Protein 1SAZ (pdb70)

Structure (mmCIF, N/CA/C/O backbone):
data_1SAZ
#
_entry.id   1SAZ
#
_cell.length_a   197.685
_cell.length_b   197.685
_cell.length_c   58.238
_cell.angle_alpha   90.00
_cell.angle_beta   90.00
_cell.angle_gamma   90.00
#
_symmetry.space_group_name_H-M   'I 4 2 2'
#
loop_
_entity.id
_entity.type
_entity.pdbx_description
1 polymer 'Probable butyrate kinase 2'
2 non-polymer 'SODIUM ION'
3 non-polymer 'PHOSPHOMETHYLPHOSPHONIC ACID ADENYLATE ESTER'
4 non-polymer 'FORMIC ACID'
5 water water
#
loop_
_atom_site.group_PDB
_atom_site.id
_atom_site.type_symbol
_atom_site.label_atom_id
_atom_site.label_alt_id
_atom_site.label_comp_id
_atom_site.label_asym_id
_atom_site.label_entity_id
_atom_site.label_seq_id
_atom_site.pdbx_PDB_ins_code
_atom_site.Cartn_x
_atom_site.Cartn_y
_atom_site.Cartn_z
_atom_site.occupancy
_atom_site.B_iso_or_equiv
_atom_site.auth_seq_id
_atom_site.auth_comp_id
_atom_site.auth_asym_id
_atom_site.auth_atom_id
_atom_site.pdbx_PDB_model_num
ATOM 9 N N . PHE A 1 2 ? 33.223 42.079 45.467 1.00 58.09 2 PHE A N 1
ATOM 10 C CA . PHE A 1 2 ? 34.568 41.573 45.691 1.00 53.25 2 PHE A CA 1
ATOM 11 C C . PHE A 1 2 ? 35.357 41.609 44.390 1.00 49.72 2 PHE A C 1
ATOM 12 O O . PHE A 1 2 ? 34.847 41.217 43.339 1.00 47.87 2 PHE A O 1
ATOM 20 N N . ARG A 1 3 ? 36.595 42.090 44.464 1.00 46.00 3 ARG A N 1
ATOM 21 C CA . ARG A 1 3 ? 37.466 42.156 43.294 1.00 42.29 3 ARG A CA 1
ATOM 22 C C . ARG A 1 3 ? 38.430 41.001 43.421 1.00 39.10 3 ARG A C 1
ATOM 23 O O . ARG A 1 3 ? 39.135 40.879 44.421 1.00 37.60 3 ARG A O 1
ATOM 31 N N . ILE A 1 4 ? 38.456 40.159 42.396 1.00 35.75 4 ILE A N 1
ATOM 32 C CA . ILE A 1 4 ? 39.298 38.979 42.401 1.00 31.18 4 ILE A CA 1
ATOM 33 C C . ILE A 1 4 ? 40.281 38.924 41.234 1.00 29.19 4 ILE A C 1
ATOM 34 O O . ILE A 1 4 ? 39.977 39.381 40.137 1.00 28.09 4 ILE A O 1
ATOM 39 N N . LEU A 1 5 ? 41.457 38.357 41.494 1.00 26.82 5 LEU A N 1
ATOM 40 C CA . LEU A 1 5 ? 42.498 38.189 40.490 1.00 25.03 5 LEU A CA 1
ATOM 41 C C . LEU A 1 5 ? 42.713 36.693 40.296 1.00 26.58 5 LEU A C 1
ATOM 42 O O . LEU A 1 5 ? 42.936 35.965 41.271 1.00 26.34 5 LEU A O 1
ATOM 47 N N . THR A 1 6 ? 42.658 36.235 39.046 1.00 25.83 6 THR A N 1
ATOM 48 C CA . THR A 1 6 ? 42.861 34.816 38.751 1.00 27.79 6 THR A CA 1
ATOM 49 C C . THR A 1 6 ? 44.223 34.610 38.101 1.00 27.74 6 THR A C 1
ATOM 50 O O . THR A 1 6 ? 44.591 35.335 37.192 1.00 28.10 6 THR A O 1
ATOM 54 N N . ILE A 1 7 ? 44.968 33.619 38.570 1.00 30.18 7 ILE A N 1
ATOM 55 C CA . ILE A 1 7 ? 46.299 33.342 38.038 1.00 33.08 7 ILE A CA 1
ATOM 56 C C . ILE A 1 7 ? 46.307 31.956 37.415 1.00 34.28 7 ILE A C 1
ATOM 57 O O . ILE A 1 7 ? 46.010 30.963 38.084 1.00 32.92 7 ILE A O 1
ATOM 62 N N . ASN A 1 8 ? 46.663 31.894 36.136 1.00 36.50 8 ASN A N 1
ATOM 63 C CA . ASN A 1 8 ? 46.661 30.637 35.400 1.00 38.71 8 ASN A CA 1
ATOM 64 C C . ASN A 1 8 ? 47.895 30.441 34.511 1.00 39.78 8 ASN A C 1
ATOM 65 O O . ASN A 1 8 ? 47.882 30.752 33.316 1.00 40.05 8 ASN A O 1
ATOM 70 N N . PRO A 1 9 ? 48.988 29.935 35.099 1.00 39.99 9 PRO A N 1
ATOM 71 C CA . PRO A 1 9 ? 50.251 29.685 34.395 1.00 39.21 9 PRO A CA 1
ATOM 72 C C . PRO A 1 9 ? 50.272 28.346 33.665 1.00 39.80 9 PRO A C 1
ATOM 73 O O . PRO A 1 9 ? 50.115 27.292 34.279 1.00 39.48 9 PRO A O 1
ATOM 77 N N . GLY A 1 10 ? 50.484 28.399 32.354 1.00 40.95 10 GLY A N 1
ATOM 78 C CA . GLY A 1 10 ? 50.530 27.191 31.555 1.00 42.59 10 GLY A CA 1
ATOM 79 C C . GLY A 1 10 ? 51.921 26.917 31.021 1.00 44.83 10 GLY A C 1
ATOM 80 O O . GLY A 1 10 ? 52.827 27.738 31.171 1.00 45.19 10 GLY A O 1
ATOM 81 N N . SER A 1 11 ? 52.088 25.755 30.399 1.00 46.90 11 SER A N 1
ATOM 82 C CA . SER A 1 11 ? 53.369 25.349 29.832 1.00 48.37 11 SER A CA 1
ATOM 83 C C . SER A 1 11 ? 53.969 26.441 28.960 1.00 48.37 11 SER A C 1
ATOM 84 O O . SER A 1 11 ? 55.122 26.823 29.143 1.00 48.56 11 SER A O 1
ATOM 87 N N . THR A 1 12 ? 53.181 26.948 28.016 1.00 49.23 12 THR A N 1
ATOM 88 C CA . THR A 1 12 ? 53.663 27.977 27.104 1.00 50.75 12 THR A CA 1
ATOM 89 C C . THR A 1 12 ? 52.977 29.336 27.209 1.00 49.34 12 THR A C 1
ATOM 90 O O . THR A 1 12 ? 53.291 30.244 26.440 1.00 48.47 12 THR A O 1
ATOM 94 N N . SER A 1 13 ? 52.043 29.485 28.144 1.00 48.82 13 SER A N 1
ATOM 95 C CA . SER A 1 13 ? 51.353 30.770 28.299 1.00 47.97 13 SER A CA 1
ATOM 96 C C . SER A 1 13 ? 51.008 31.098 29.750 1.00 45.77 13 SER A C 1
ATOM 97 O O . SER A 1 13 ? 51.187 30.277 30.645 1.00 45.49 13 SER A O 1
ATOM 100 N N . THR A 1 14 ? 50.521 32.315 29.962 1.00 43.90 14 THR A N 1
ATOM 101 C CA . THR A 1 14 ? 50.119 32.790 31.282 1.00 43.04 14 THR A CA 1
ATOM 102 C C . THR A 1 14 ? 48.828 33.594 31.133 1.00 41.29 14 THR A C 1
ATOM 103 O O . THR A 1 14 ? 48.801 34.622 30.451 1.00 40.71 14 THR A O 1
ATOM 107 N N . LYS A 1 15 ? 47.754 33.128 31.758 1.00 38.48 15 LYS A N 1
ATOM 108 C CA . LYS A 1 15 ? 46.489 33.845 31.669 1.00 36.99 15 LYS A CA 1
ATOM 109 C C . LYS A 1 15 ? 46.089 34.459 33.000 1.00 34.50 15 LYS A C 1
ATOM 110 O O . LYS A 1 15 ? 46.127 33.806 34.047 1.00 32.39 15 LYS A O 1
ATOM 116 N N . LEU A 1 16 ? 45.711 35.728 32.951 1.00 31.43 16 LEU A N 1
ATOM 117 C CA . LEU A 1 16 ? 45.304 36.438 34.146 1.00 31.03 16 LEU A CA 1
ATOM 118 C C . LEU A 1 16 ? 44.010 37.176 33.868 1.00 29.51 16 LEU A C 1
ATOM 119 O O . LEU A 1 16 ? 43.743 37.565 32.730 1.00 30.65 16 LEU A O 1
ATOM 124 N N . SER A 1 17 ? 43.190 37.348 34.896 1.00 25.87 17 SER A N 1
ATOM 125 C CA . SER A 1 17 ? 41.947 38.081 34.723 1.00 25.96 17 SER A CA 1
ATOM 126 C C . SER A 1 17 ? 41.504 38.690 36.037 1.00 24.77 17 SER A C 1
ATOM 127 O O . SER A 1 17 ? 41.926 38.272 37.109 1.00 23.86 17 SER A O 1
ATOM 130 N N . ILE A 1 18 ? 40.660 39.702 35.939 1.00 25.90 18 ILE A N 1
ATOM 131 C CA . ILE A 1 18 ? 40.161 40.377 37.113 1.00 27.89 18 ILE A CA 1
ATOM 132 C C . ILE A 1 18 ? 38.643 40.356 37.115 1.00 29.75 18 ILE A C 1
ATOM 133 O O . ILE A 1 18 ? 37.999 40.746 36.141 1.00 29.20 18 ILE A O 1
ATOM 138 N N . PHE A 1 19 ? 38.074 39.871 38.209 1.00 31.32 19 PHE A N 1
ATOM 139 C CA . PHE A 1 19 ? 36.630 39.816 38.332 1.00 33.71 19 PHE A CA 1
ATOM 140 C C . PHE A 1 19 ? 36.129 40.702 39.463 1.00 37.02 19 PHE A C 1
ATOM 141 O O . PHE A 1 19 ? 36.728 40.745 40.541 1.00 37.55 19 PHE A O 1
ATOM 149 N N . GLU A 1 20 ? 35.069 41.430 39.191 1.00 39.27 20 GLU A N 1
ATOM 150 C CA . GLU A 1 20 ? 34.401 42.232 40.185 1.00 43.56 20 GLU A CA 1
ATOM 151 C C . GLU A 1 20 ? 33.071 41.518 40.329 1.00 45.50 20 GLU A C 1
ATOM 152 O O . GLU A 1 20 ? 32.110 41.761 39.579 1.00 46.63 20 GLU A O 1
ATOM 158 N N . ASP A 1 21 ? 33.027 40.634 41.324 1.00 46.95 21 ASP A N 1
ATOM 159 C CA . ASP A 1 21 ? 31.873 39.792 41.595 1.00 49.86 21 ASP A CA 1
ATOM 160 C C . ASP A 1 21 ? 31.863 38.769 40.463 1.00 50.30 21 ASP A C 1
ATOM 161 O O . ASP A 1 21 ? 32.865 38.073 40.247 1.00 50.27 21 ASP A O 1
ATOM 166 N N . GLU A 1 22 ? 30.763 38.682 39.726 1.00 50.92 22 GLU A N 1
ATOM 167 C CA . GLU A 1 22 ? 30.672 37.720 38.638 1.00 51.83 22 GLU A CA 1
ATOM 168 C C . GLU A 1 22 ? 30.972 38.337 37.280 1.00 51.87 22 GLU A C 1
ATOM 169 O O . GLU A 1 22 ? 30.846 37.679 36.246 1.00 51.07 22 GLU A O 1
ATOM 175 N N . ARG A 1 23 ? 31.369 39.604 37.286 1.00 51.61 23 ARG A N 1
ATOM 176 C CA . ARG A 1 23 ? 31.686 40.295 36.045 1.00 52.69 23 ARG A CA 1
ATOM 177 C C . ARG A 1 23 ? 33.197 40.343 35.813 1.00 50.65 23 ARG A C 1
ATOM 178 O O . ARG A 1 23 ? 33.959 40.728 36.698 1.00 52.18 23 ARG A O 1
ATOM 194 N N . VAL A 1 25 ? 36.404 42.005 34.316 1.00 38.51 25 VAL A N 1
ATOM 195 C CA . VAL A 1 25 ? 36.732 43.356 33.898 1.00 35.80 25 VAL A CA 1
ATOM 196 C C . VAL A 1 25 ? 38.039 43.457 33.125 1.00 35.16 25 VAL A C 1
ATOM 197 O O . VAL A 1 25 ? 38.297 44.461 32.461 1.00 33.85 25 VAL A O 1
ATOM 201 N N . LYS A 1 26 ? 38.857 42.415 33.197 1.00 35.76 26 LYS A N 1
ATOM 202 C CA . LYS A 1 26 ? 40.125 42.409 32.477 1.00 37.16 26 LYS A CA 1
ATOM 203 C C . LYS A 1 26 ? 40.691 41.002 32.375 1.00 38.38 26 LYS A C 1
ATOM 204 O O . LYS A 1 26 ? 40.671 40.246 33.346 1.00 39.74 26 LYS A O 1
ATOM 218 N N . GLN A 1 28 ? 43.917 38.759 29.984 1.00 43.34 28 GLN A N 1
ATOM 219 C CA . GLN A 1 28 ? 44.945 38.815 28.960 1.00 44.15 28 GLN A CA 1
ATOM 220 C C . GLN A 1 28 ? 45.813 37.573 29.003 1.00 44.60 28 GLN A C 1
ATOM 221 O O . GLN A 1 28 ? 46.253 37.148 30.068 1.00 43.61 28 GLN A O 1
ATOM 227 N N . ASN A 1 29 ? 46.043 36.989 27.832 1.00 46.21 29 ASN A N 1
ATOM 228 C CA . ASN A 1 29 ? 46.868 35.797 27.708 1.00 47.95 29 ASN A CA 1
ATOM 229 C C . ASN A 1 29 ? 48.273 36.240 27.317 1.00 48.25 29 ASN A C 1
ATOM 230 O O . ASN A 1 29 ? 48.449 36.936 26.325 1.00 49.33 29 ASN A O 1
ATOM 235 N N . PHE A 1 30 ? 49.270 35.853 28.101 1.00 49.13 30 PHE A N 1
ATOM 236 C CA . PHE A 1 30 ? 50.648 36.224 27.798 1.00 48.80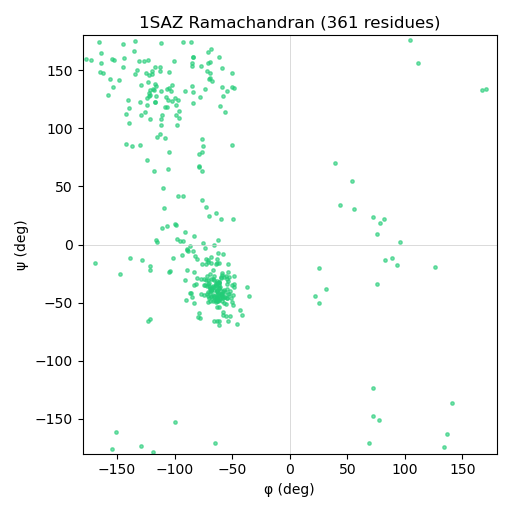 30 PHE A CA 1
ATOM 237 C C . PHE A 1 30 ? 51.412 35.004 27.317 1.00 49.58 30 PHE A C 1
ATOM 238 O O . PHE A 1 30 ? 51.974 34.257 28.115 1.00 50.15 30 PHE A O 1
ATOM 246 N N . SER A 1 31 ? 51.417 34.800 26.008 1.00 51.48 31 SER A N 1
ATOM 247 C CA . SER A 1 31 ? 52.118 33.670 25.422 1.00 54.30 31 SER A CA 1
ATOM 248 C C . SER A 1 31 ? 53.621 33.859 25.566 1.00 56.02 31 SER A C 1
ATOM 249 O O . SER A 1 31 ? 54.120 34.983 25.558 1.00 56.18 31 SER A O 1
ATOM 252 N N . HIS A 1 32 ? 54.336 32.752 25.715 1.00 59.23 32 HIS A N 1
ATOM 253 C CA . HIS A 1 32 ? 55.783 32.795 25.858 1.00 63.52 32 HIS A CA 1
ATOM 254 C C . HIS A 1 32 ? 56.418 31.927 24.772 1.00 66.42 32 HIS A C 1
ATOM 255 O O . HIS A 1 32 ? 56.158 30.723 24.697 1.00 66.03 32 HIS A O 1
ATOM 262 N N . SER A 1 33 ? 57.243 32.548 23.930 1.00 70.03 33 SER A N 1
ATOM 263 C CA . SER A 1 33 ? 57.914 31.850 22.832 1.00 73.30 33 SER A CA 1
ATOM 264 C C . SER A 1 33 ? 59.018 30.920 23.329 1.00 75.84 33 SER A C 1
ATOM 265 O O . SER A 1 33 ? 59.657 31.191 24.348 1.00 76.29 33 SER A O 1
ATOM 268 N N . PRO A 1 34 ? 59.262 29.811 22.605 1.00 77.74 34 PRO A N 1
ATOM 269 C CA . PRO A 1 34 ? 60.296 28.840 22.977 1.00 78.71 34 PRO A CA 1
ATOM 270 C C . PRO A 1 34 ? 61.630 29.516 23.293 1.00 79.16 34 PRO A C 1
ATOM 271 O O . PRO A 1 34 ? 62.358 29.081 24.186 1.00 78.60 34 PRO A O 1
ATOM 275 N N . ASP A 1 35 ? 61.937 30.579 22.553 1.00 80.57 35 ASP A N 1
ATOM 276 C CA . ASP A 1 35 ? 63.171 31.338 22.749 1.00 82.14 35 ASP A CA 1
ATOM 277 C C . ASP A 1 35 ? 63.148 31.949 24.152 1.00 82.40 35 ASP A C 1
ATOM 278 O O . ASP A 1 35 ? 63.953 31.606 25.021 1.00 82.02 35 ASP A O 1
ATOM 283 N N . GLU A 1 36 ? 62.201 32.862 24.345 1.00 82.50 36 GLU A N 1
ATOM 284 C CA . GLU A 1 36 ? 61.991 33.571 25.602 1.00 81.61 36 GLU A CA 1
ATOM 285 C C . GLU A 1 36 ? 61.862 32.611 26.782 1.00 80.24 36 GLU A C 1
ATOM 286 O O . GLU A 1 36 ? 62.201 32.953 27.914 1.00 79.83 36 GLU A O 1
ATOM 292 N N . LEU A 1 37 ? 61.379 31.404 26.503 1.00 79.12 37 LEU A N 1
ATOM 293 C CA . LEU A 1 37 ? 61.172 30.393 27.531 1.00 78.28 37 LEU A CA 1
ATOM 294 C C . LEU A 1 37 ? 62.414 29.547 27.812 1.00 78.41 37 LEU A C 1
ATOM 295 O O . LEU A 1 37 ? 62.720 29.251 28.967 1.00 78.62 37 LEU A O 1
ATOM 300 N N . GLY A 1 38 ? 63.124 29.155 26.757 1.00 78.16 38 GLY A N 1
ATOM 301 C CA . GLY A 1 38 ? 64.320 28.345 26.930 1.00 77.28 38 GLY A CA 1
ATOM 302 C C . GLY A 1 38 ? 65.443 29.070 27.654 1.00 76.96 38 GLY A C 1
ATOM 303 O O . GLY A 1 38 ? 66.513 28.504 27.888 1.00 76.54 38 GLY A O 1
ATOM 304 N N . ARG A 1 39 ? 65.195 30.324 28.015 1.00 76.21 39 ARG A N 1
ATOM 305 C CA . ARG A 1 39 ? 66.177 31.146 28.713 1.00 75.49 39 ARG A CA 1
ATOM 306 C C . ARG A 1 39 ? 66.334 30.722 30.175 1.00 74.75 39 ARG A C 1
ATOM 307 O O . ARG A 1 39 ? 67.157 31.283 30.905 1.00 74.59 39 ARG A O 1
ATOM 315 N N . PHE A 1 40 ? 65.541 29.737 30.599 1.00 72.86 40 PHE A N 1
ATOM 316 C CA . PHE A 1 40 ? 65.590 29.246 31.976 1.00 69.46 40 PHE A CA 1
ATOM 317 C C . PHE A 1 40 ? 65.923 27.753 32.045 1.00 69.80 40 PHE A C 1
ATOM 318 O O . PHE A 1 40 ? 65.347 26.942 31.319 1.00 69.15 40 PHE A O 1
ATOM 326 N N . GLN A 1 41 ? 66.856 27.400 32.925 1.00 70.85 41 GLN A N 1
ATOM 327 C CA . GLN A 1 41 ? 67.280 26.010 33.098 1.00 72.22 41 GLN A CA 1
ATOM 328 C C . GLN A 1 41 ? 66.161 25.129 33.654 1.00 71.46 41 GLN A C 1
ATOM 329 O O . GLN A 1 41 ? 65.689 24.214 32.980 1.00 71.02 41 GLN A O 1
ATOM 335 N N . LYS A 1 42 ? 65.755 25.405 34.891 1.00 70.77 42 LYS A N 1
ATOM 336 C CA . LYS A 1 42 ? 64.679 24.665 35.550 1.00 69.64 42 LYS A CA 1
ATOM 337 C C . LYS A 1 42 ? 63.397 25.498 35.464 1.00 67.72 42 LYS A C 1
ATOM 338 O O . LYS A 1 42 ? 63.454 26.716 35.296 1.00 66.79 42 LYS A O 1
ATOM 344 N N . ILE A 1 43 ? 62.243 24.849 35.582 1.00 66.16 43 ILE A N 1
ATOM 345 C CA . ILE A 1 43 ? 60.971 25.566 35.505 1.00 64.45 43 ILE A CA 1
ATOM 346 C C . ILE A 1 43 ? 60.818 26.606 36.616 1.00 62.72 43 ILE A C 1
ATOM 347 O O . ILE A 1 43 ? 60.221 27.667 36.416 1.00 61.62 43 ILE A O 1
ATOM 352 N N . LEU A 1 44 ? 61.373 26.310 37.783 1.00 60.34 44 LEU A N 1
ATOM 353 C CA . LEU A 1 44 ? 61.288 27.233 38.902 1.00 58.51 44 LEU A CA 1
ATOM 354 C C . LEU A 1 44 ? 61.929 28.591 38.582 1.00 57.35 44 LEU A C 1
ATOM 355 O O . LEU A 1 44 ? 61.514 29.616 39.120 1.00 57.06 44 LEU A O 1
ATOM 360 N N . ASP A 1 45 ? 62.926 28.600 37.697 1.00 56.52 45 ASP A N 1
ATOM 361 C CA . ASP A 1 45 ? 63.621 29.841 37.324 1.00 55.09 45 ASP A CA 1
ATOM 362 C C . ASP A 1 45 ? 62.736 30.879 36.640 1.00 52.34 45 ASP A C 1
ATOM 363 O O . ASP A 1 45 ? 63.111 32.047 36.530 1.00 51.70 45 ASP A O 1
ATOM 368 N N . GLN A 1 46 ? 61.570 30.455 36.169 1.00 49.38 46 GLN A N 1
ATOM 369 C CA . GLN A 1 46 ? 60.656 31.371 35.502 1.00 46.55 46 GLN A CA 1
ATOM 370 C C . GLN A 1 46 ? 59.850 32.146 36.534 1.00 44.93 46 GLN A C 1
ATOM 371 O O . GLN A 1 46 ? 59.151 33.108 36.203 1.00 44.33 46 GLN A O 1
ATOM 377 N N . LEU A 1 47 ? 59.962 31.730 37.789 1.00 42.61 47 LEU A N 1
ATOM 378 C CA . LEU A 1 47 ? 59.215 32.360 38.860 1.00 42.32 47 LEU A CA 1
ATOM 379 C C . LEU A 1 47 ? 59.169 33.874 38.837 1.00 43.21 47 LEU A C 1
ATOM 380 O O . LEU A 1 47 ? 58.087 34.459 38.828 1.00 43.49 47 LEU A O 1
ATOM 385 N N . GLU A 1 48 ? 60.329 34.519 38.826 1.00 46.00 48 GLU A N 1
ATOM 386 C CA . GLU A 1 48 ? 60.349 35.978 38.840 1.00 48.58 48 GLU A CA 1
ATOM 387 C C . GLU A 1 48 ? 59.876 36.570 37.521 1.00 47.36 48 GLU A C 1
ATOM 388 O O . GLU A 1 48 ? 59.297 37.656 37.485 1.00 47.95 48 GLU A O 1
ATOM 394 N N . PHE A 1 49 ? 60.117 35.851 36.437 1.00 46.97 49 PHE A N 1
ATOM 395 C CA . PHE A 1 49 ? 59.705 36.316 35.125 1.00 48.13 49 PHE A CA 1
ATOM 396 C C . PHE A 1 49 ? 58.183 36.414 35.017 1.00 48.08 49 PHE A C 1
ATOM 397 O O . PHE A 1 49 ? 57.649 37.415 34.526 1.00 48.34 49 PHE A O 1
ATOM 405 N N . ARG A 1 50 ? 57.487 35.380 35.484 1.00 46.50 50 ARG A N 1
ATOM 406 C CA . ARG A 1 50 ? 56.030 35.362 35.421 1.00 45.59 50 ARG A CA 1
ATOM 407 C C . ARG A 1 50 ? 55.369 36.279 36.455 1.00 44.47 50 ARG A C 1
ATOM 408 O O . ARG A 1 50 ? 54.327 36.878 36.184 1.00 44.72 50 ARG A O 1
ATOM 416 N N . GLU A 1 51 ? 55.976 36.397 37.631 1.00 43.82 51 GLU A N 1
ATOM 417 C CA . GLU A 1 51 ? 55.437 37.264 38.672 1.00 43.51 51 GLU A CA 1
ATOM 418 C C . GLU A 1 51 ? 55.426 38.696 38.149 1.00 43.60 51 GLU A C 1
ATOM 419 O O . GLU A 1 51 ? 54.511 39.474 38.415 1.00 42.49 51 GLU A O 1
ATOM 425 N N . LYS A 1 52 ? 56.469 39.027 37.398 1.00 44.77 52 LYS A N 1
ATOM 426 C CA . LYS A 1 52 ? 56.635 40.353 36.832 1.00 45.16 52 LYS A CA 1
ATOM 427 C C . LYS A 1 52 ? 55.485 40.672 35.878 1.00 44.57 52 LYS A C 1
ATOM 428 O O . LYS A 1 52 ? 55.005 41.803 35.823 1.00 44.50 52 LYS A O 1
ATOM 434 N N . ILE A 1 53 ? 55.027 39.668 35.137 1.00 44.05 53 ILE A N 1
ATOM 435 C CA . ILE A 1 53 ? 53.930 39.872 34.200 1.00 42.01 53 ILE A CA 1
ATOM 436 C C . ILE A 1 53 ? 52.613 40.095 34.938 1.00 41.19 53 ILE A C 1
ATOM 437 O O . ILE A 1 53 ? 51.769 40.881 34.504 1.00 40.55 53 ILE A O 1
ATOM 442 N N . ALA A 1 54 ? 52.442 39.407 36.061 1.00 39.23 54 ALA A N 1
ATOM 443 C CA . ALA A 1 54 ? 51.228 39.548 36.854 1.00 37.61 54 ALA A CA 1
ATOM 444 C C . ALA A 1 54 ? 51.168 40.915 37.537 1.00 37.99 54 ALA A C 1
ATOM 445 O O . ALA A 1 54 ? 50.122 41.580 37.518 1.00 36.96 54 ALA A O 1
ATOM 447 N N . ARG A 1 55 ? 52.284 41.328 38.143 1.00 36.63 55 ARG A N 1
ATOM 448 C CA . ARG A 1 55 ? 52.356 42.620 38.827 1.00 36.93 55 ARG A CA 1
ATOM 449 C C . ARG A 1 55 ? 52.085 43.717 37.825 1.00 39.50 55 ARG A C 1
ATOM 450 O O . ARG A 1 55 ? 51.443 44.722 38.131 1.00 38.20 55 ARG A O 1
ATOM 458 N N . GLN A 1 56 ? 52.583 43.494 36.613 1.00 43.03 56 GLN A N 1
ATOM 459 C CA . GLN A 1 56 ? 52.433 44.425 35.504 1.00 45.31 56 GLN A CA 1
ATOM 460 C C . GLN A 1 56 ? 50.983 44.481 35.040 1.00 45.58 56 GLN A C 1
ATOM 461 O O . GLN A 1 56 ? 50.463 45.555 34.740 1.00 46.02 56 GLN A O 1
ATOM 467 N N . PHE A 1 57 ? 50.341 43.316 34.985 1.00 45.56 57 PHE A N 1
ATOM 468 C CA . PHE A 1 57 ? 48.944 43.202 34.561 1.00 45.45 57 PHE A CA 1
ATOM 469 C C . PHE A 1 57 ? 48.020 44.027 35.460 1.00 46.44 57 PHE A C 1
ATOM 470 O O . PHE A 1 57 ? 47.117 44.707 34.978 1.00 45.32 57 PHE A O 1
ATOM 478 N N . VAL A 1 58 ? 48.245 43.957 36.769 1.00 48.64 58 VAL A N 1
ATOM 479 C CA . VAL A 1 58 ? 47.428 44.707 37.721 1.00 50.32 58 VAL A CA 1
ATOM 480 C C . VAL A 1 58 ? 47.888 46.154 37.689 1.00 51.80 58 VAL A C 1
ATOM 481 O O . VAL A 1 58 ? 47.082 47.083 37.698 1.00 49.28 58 VAL A O 1
ATOM 485 N N . GLU A 1 59 ? 49.206 46.317 37.647 1.00 55.86 59 GLU A N 1
ATOM 486 C CA . GLU A 1 59 ? 49.855 47.620 37.622 1.00 59.32 59 GLU A CA 1
ATOM 487 C C . GLU A 1 59 ? 49.133 48.591 36.699 1.00 61.04 59 GLU A C 1
ATOM 488 O O . GLU A 1 59 ? 48.633 49.632 37.132 1.00 61.79 59 GLU A O 1
ATOM 494 N N . GLU A 1 60 ? 49.072 48.234 35.423 1.00 62.22 60 GLU A N 1
ATOM 495 C CA . GLU A 1 60 ? 48.436 49.073 34.421 1.00 63.04 60 GLU A CA 1
ATOM 496 C C . GLU A 1 60 ? 46.918 49.015 34.497 1.00 61.92 60 GLU A C 1
ATOM 497 O O . GLU A 1 60 ? 46.231 49.032 33.482 1.00 63.00 60 GLU A O 1
ATOM 503 N N . THR A 1 61 ? 46.402 48.957 35.719 1.00 62.11 61 THR A N 1
ATOM 504 C CA . THR A 1 61 ? 44.965 48.905 35.955 1.00 63.06 61 THR A CA 1
ATOM 505 C C . THR A 1 61 ? 44.586 50.090 36.821 1.00 63.71 61 THR A C 1
ATOM 506 O O . THR A 1 61 ? 43.430 50.511 36.853 1.00 63.52 61 THR A O 1
ATOM 510 N N . GLY A 1 62 ? 45.575 50.618 37.533 1.00 64.84 62 GLY A N 1
ATOM 511 C CA . GLY A 1 62 ? 45.332 51.736 38.423 1.00 66.24 62 GLY A CA 1
ATOM 512 C C . GLY A 1 62 ? 45.044 51.210 39.818 1.00 66.55 62 GLY A C 1
ATOM 513 O O . GLY A 1 62 ? 45.135 51.943 40.804 1.00 67.07 62 GLY A O 1
ATOM 514 N N . TYR A 1 63 ? 44.700 49.927 39.891 1.00 66.13 63 TYR A N 1
ATOM 515 C CA . TYR A 1 63 ? 44.393 49.268 41.155 1.00 64.92 63 TYR A CA 1
ATOM 516 C C . TYR A 1 63 ? 45.676 48.775 41.828 1.00 64.13 63 TYR A C 1
ATOM 517 O O . TYR A 1 63 ? 46.695 48.552 41.168 1.00 63.67 63 TYR A O 1
ATOM 526 N N . SER A 1 64 ? 45.619 48.612 43.146 1.00 61.81 64 SER A N 1
ATOM 527 C CA . SER A 1 64 ? 46.760 48.114 43.904 1.00 58.36 64 SER A CA 1
ATOM 528 C C . SER A 1 64 ? 46.371 46.741 44.428 1.00 55.75 64 SER A C 1
ATOM 529 O O . SER A 1 64 ? 45.194 46.476 44.689 1.00 53.81 64 SER A O 1
ATOM 532 N N . LEU A 1 65 ? 47.358 45.868 44.583 1.00 53.37 65 LEU A N 1
ATOM 533 C CA . LEU A 1 65 ? 47.098 44.520 45.060 1.00 50.41 65 LEU A CA 1
ATOM 534 C C . LEU A 1 65 ? 46.334 44.437 46.370 1.00 50.28 65 LEU A C 1
ATOM 535 O O . LEU A 1 65 ? 45.794 43.385 46.697 1.00 52.08 65 LEU A O 1
ATOM 540 N N . SER A 1 66 ? 46.278 45.531 47.122 1.00 50.30 66 SER A N 1
ATOM 541 C CA . SER A 1 66 ? 45.574 45.509 48.404 1.00 49.58 66 SER A CA 1
ATOM 542 C C . SER A 1 66 ? 44.095 45.837 48.271 1.00 47.54 66 SER A C 1
ATOM 543 O O . SER A 1 66 ? 43.348 45.763 49.246 1.00 47.42 66 SER A O 1
ATOM 546 N N . SER A 1 67 ? 43.672 46.202 47.066 1.00 45.31 67 SER A N 1
ATOM 547 C CA . SER A 1 67 ? 42.267 46.525 46.833 1.00 44.34 67 SER A CA 1
ATOM 548 C C . SER A 1 67 ? 41.500 45.264 46.441 1.00 42.77 67 SER A C 1
ATOM 549 O O . SER A 1 67 ? 40.289 45.287 46.265 1.00 41.95 67 SER A O 1
ATOM 552 N N . PHE A 1 68 ? 42.221 44.161 46.292 1.00 41.93 68 PHE A N 1
ATOM 553 C CA . PHE A 1 68 ? 41.595 42.903 45.933 1.00 41.13 68 PHE A CA 1
ATOM 554 C C . PHE A 1 68 ? 41.055 42.223 47.177 1.00 40.11 68 PHE A C 1
ATOM 555 O O . PHE A 1 68 ? 41.463 42.534 48.292 1.00 40.86 68 PHE A O 1
ATOM 563 N N . SER A 1 69 ? 40.139 41.285 46.978 1.00 38.55 69 SER A N 1
ATOM 564 C CA . SER A 1 69 ? 39.562 40.547 48.087 1.00 36.10 69 SER A CA 1
ATOM 565 C C . SER A 1 69 ? 40.174 39.156 48.115 1.00 34.47 69 SER A C 1
ATOM 566 O O . SER A 1 69 ? 40.191 38.496 49.151 1.00 36.55 69 SER A O 1
ATOM 569 N N . ALA A 1 70 ? 40.685 38.715 46.970 1.00 33.13 70 ALA A N 1
ATOM 570 C CA . ALA A 1 70 ? 41.301 37.396 46.875 1.00 30.89 70 ALA A CA 1
ATOM 571 C C . ALA A 1 70 ? 42.160 37.219 45.629 1.00 29.70 70 ALA A C 1
ATOM 572 O O . ALA A 1 70 ? 41.986 37.911 44.631 1.00 30.63 70 ALA A O 1
ATOM 574 N N . PHE A 1 71 ? 43.099 36.289 45.707 1.00 27.87 71 PHE A N 1
ATOM 575 C CA . PHE A 1 71 ? 43.956 35.958 44.584 1.00 28.61 71 PHE A CA 1
ATOM 576 C C . PHE A 1 71 ? 43.682 34.471 44.398 1.00 29.44 71 PHE A C 1
ATOM 577 O O . PHE A 1 71 ? 43.771 33.707 45.364 1.00 29.01 71 PHE A O 1
ATOM 585 N N . VAL A 1 72 ? 43.336 34.061 43.177 1.00 29.22 72 VAL A N 1
ATOM 586 C CA . VAL A 1 72 ? 43.027 32.655 42.906 1.00 29.89 72 VAL A CA 1
ATOM 587 C C . VAL A 1 72 ? 43.903 32.052 41.826 1.00 29.74 72 VAL A C 1
ATOM 588 O O . VAL A 1 72 ? 44.036 32.606 40.735 1.00 28.72 72 VAL A O 1
ATOM 592 N N . SER A 1 73 ? 44.470 30.891 42.108 1.00 30.08 73 SER A N 1
ATOM 593 C CA . SER A 1 73 ? 45.317 30.259 41.122 1.00 32.48 73 SER A CA 1
ATOM 594 C C . SER A 1 73 ? 44.926 28.836 40.803 1.00 34.29 73 SER A C 1
ATOM 595 O O . SER A 1 73 ? 44.259 28.163 41.588 1.00 33.91 73 SER A O 1
ATOM 598 N N . ARG A 1 74 ? 45.360 28.396 39.629 1.00 37.48 74 ARG A N 1
ATOM 599 C CA . ARG A 1 74 ? 45.133 27.042 39.161 1.00 40.43 74 ARG A CA 1
ATOM 600 C C . ARG A 1 74 ? 46.012 26.215 40.076 1.00 41.26 74 ARG A C 1
ATOM 601 O O . ARG A 1 74 ? 47.092 26.660 40.468 1.00 42.28 74 ARG A O 1
ATOM 609 N N . GLY A 1 75 ? 45.550 25.028 40.444 1.00 42.22 75 GLY A N 1
ATOM 610 C CA . GLY A 1 75 ? 46.348 24.191 41.317 1.00 41.16 75 GLY A CA 1
ATOM 611 C C . GLY A 1 75 ? 47.625 23.789 40.614 1.00 41.31 75 GLY A C 1
ATOM 612 O O . GLY A 1 75 ? 47.937 24.301 39.542 1.00 42.89 75 GLY A O 1
ATOM 613 N N . GLY A 1 76 ? 48.368 22.876 41.221 1.00 41.49 76 GLY A N 1
ATOM 614 C CA . GLY A 1 76 ? 49.607 22.406 40.635 1.00 39.69 76 GLY A CA 1
ATOM 615 C C . GLY A 1 76 ? 49.848 20.981 41.090 1.00 39.04 76 GLY A C 1
ATOM 616 O O . GLY A 1 76 ? 48.918 20.317 41.546 1.00 37.83 76 GLY A O 1
ATOM 617 N N . LEU A 1 77 ? 51.086 20.511 40.982 1.00 37.42 77 LEU A N 1
ATOM 618 C CA . LEU A 1 77 ? 51.413 19.154 41.386 1.00 36.91 77 LEU A CA 1
ATOM 619 C C . LEU A 1 77 ? 51.573 19.002 42.898 1.00 36.83 77 LEU A C 1
ATOM 620 O O . LEU A 1 77 ? 52.663 18.754 43.405 1.00 37.29 77 LEU A O 1
ATOM 625 N N . LEU A 1 78 ? 50.467 19.159 43.613 1.00 35.92 78 LEU A N 1
ATOM 626 C CA . LEU A 1 78 ? 50.460 19.025 45.058 1.00 34.20 78 LEU A CA 1
ATOM 627 C C . LEU A 1 78 ? 50.267 17.551 45.378 1.00 34.57 78 LEU A C 1
ATOM 628 O O . LEU A 1 78 ? 50.063 16.738 44.484 1.00 35.52 78 LEU A O 1
ATOM 633 N N . ASP A 1 79 ? 50.346 17.197 46.651 1.00 36.22 79 ASP A N 1
ATOM 634 C CA . ASP A 1 79 ? 50.131 15.814 47.036 1.00 38.08 79 ASP A CA 1
ATOM 635 C C . ASP A 1 79 ? 48.633 15.587 46.841 1.00 37.30 79 ASP A C 1
ATOM 636 O O . ASP A 1 79 ? 47.859 16.542 46.840 1.00 37.13 79 ASP A O 1
ATOM 641 N N . PRO A 1 80 ? 48.207 14.331 46.646 1.00 36.31 80 PRO A N 1
ATOM 642 C CA . PRO A 1 80 ? 46.787 14.020 46.447 1.00 37.00 80 PRO A CA 1
ATOM 643 C C . PRO A 1 80 ? 45.859 14.636 47.492 1.00 36.42 80 PRO A C 1
ATOM 644 O O . PRO A 1 80 ? 46.150 14.600 48.685 1.00 38.14 80 PRO A O 1
ATOM 648 N N . ILE A 1 81 ? 44.744 15.201 47.031 1.00 34.46 81 ILE A N 1
ATOM 649 C CA . ILE A 1 81 ? 43.767 15.840 47.915 1.00 33.09 81 ILE A CA 1
ATOM 650 C C . ILE A 1 81 ? 42.355 15.813 47.326 1.00 31.02 81 ILE A C 1
ATOM 651 O O . ILE A 1 81 ? 42.176 15.684 46.119 1.00 28.62 81 ILE A O 1
ATOM 656 N N . PRO A 1 82 ? 41.331 15.948 48.182 1.00 31.27 82 PRO A N 1
ATOM 657 C CA . PRO A 1 82 ? 39.942 15.944 47.709 1.00 30.57 82 PRO A CA 1
ATOM 658 C C . PRO A 1 82 ? 39.701 17.247 46.948 1.00 31.74 82 PRO A C 1
ATOM 659 O O . PRO A 1 82 ? 40.491 18.179 47.046 1.00 32.42 82 PRO A O 1
ATOM 663 N N . GLY A 1 83 ? 38.612 17.320 46.195 1.00 33.64 83 GLY A N 1
ATOM 664 C CA . GLY A 1 83 ? 38.324 18.539 45.459 1.00 34.40 83 GLY A CA 1
ATOM 665 C C . GLY A 1 83 ? 37.957 19.681 46.391 1.00 34.79 83 GLY A C 1
ATOM 666 O O . GLY A 1 83 ? 37.728 19.467 47.582 1.00 32.94 83 GLY A O 1
ATOM 667 N N . GLY A 1 84 ? 37.903 20.897 45.855 1.00 34.88 84 GLY A N 1
ATOM 668 C CA . GLY A 1 84 ? 37.551 22.039 46.678 1.00 34.40 84 GLY A CA 1
ATOM 669 C C . GLY A 1 84 ? 38.454 23.238 46.478 1.00 35.31 84 GLY A C 1
ATOM 670 O O . GLY A 1 84 ? 39.312 23.245 45.596 1.00 36.80 84 GLY A O 1
ATOM 671 N N . VAL A 1 85 ? 38.243 24.261 47.298 1.00 35.24 85 VAL A N 1
ATOM 672 C CA . VAL A 1 85 ? 39.030 25.484 47.241 1.00 34.68 85 VAL A CA 1
ATOM 673 C C . VAL A 1 85 ? 39.937 25.519 48.456 1.00 35.75 85 VAL A C 1
ATOM 674 O O . VAL A 1 85 ? 39.471 25.541 49.590 1.00 35.72 85 VAL A O 1
ATOM 678 N N . TYR A 1 86 ? 41.239 25.523 48.215 1.00 37.26 86 TYR A N 1
ATOM 679 C CA . TYR A 1 86 ? 42.194 25.533 49.309 1.00 37.60 86 TYR A CA 1
ATOM 680 C C . TYR A 1 86 ? 42.868 26.869 49.551 1.00 38.97 86 TYR A C 1
ATOM 681 O O . TYR A 1 86 ? 43.078 27.662 48.628 1.00 39.71 86 TYR A O 1
ATOM 690 N N . LEU A 1 87 ? 43.194 27.109 50.813 1.00 39.95 87 LEU A N 1
ATOM 691 C CA . LEU A 1 87 ? 43.899 28.313 51.206 1.00 40.55 87 LEU A CA 1
ATOM 692 C C . LEU A 1 87 ? 45.360 27.950 50.981 1.00 40.29 87 LEU A C 1
ATOM 693 O O . LEU A 1 87 ? 45.788 26.841 51.304 1.00 40.61 87 LEU A O 1
ATOM 698 N N . VAL A 1 88 ? 46.117 28.863 50.394 1.00 40.77 88 VAL A N 1
ATOM 699 C CA . VAL A 1 88 ? 47.524 28.599 50.145 1.00 41.04 88 VAL A CA 1
ATOM 700 C C . VAL A 1 88 ? 48.269 28.777 51.468 1.00 41.62 88 VAL A C 1
ATOM 701 O O . VAL A 1 88 ? 48.127 29.803 52.128 1.00 42.11 88 VAL A O 1
ATOM 705 N N . ASP A 1 89 ? 49.043 27.772 51.865 1.00 43.07 89 ASP A N 1
ATOM 706 C CA . ASP A 1 89 ? 49.801 27.860 53.112 1.00 44.34 89 ASP A CA 1
ATOM 707 C C . ASP A 1 89 ? 51.278 27.519 52.922 1.00 44.75 89 ASP A C 1
ATOM 708 O O . ASP A 1 89 ? 51.742 27.324 51.798 1.00 45.40 89 ASP A O 1
ATOM 713 N N . GLY A 1 90 ? 52.007 27.444 54.034 1.00 44.78 90 GLY A N 1
ATOM 714 C CA . GLY A 1 90 ? 53.429 27.146 53.984 1.00 43.18 90 GLY A CA 1
ATOM 715 C C . GLY A 1 90 ? 53.788 25.782 53.432 1.00 43.26 90 GLY A C 1
ATOM 716 O O . GLY A 1 90 ? 54.760 25.648 52.687 1.00 44.15 90 GLY A O 1
ATOM 717 N N . LEU A 1 91 ? 53.018 24.763 53.792 1.00 42.72 91 LEU A N 1
ATOM 718 C CA . LEU A 1 91 ? 53.293 23.416 53.305 1.00 43.57 91 LEU A CA 1
ATOM 719 C C . LEU A 1 91 ? 53.133 23.331 51.790 1.00 44.21 91 LEU A C 1
ATOM 720 O O . LEU A 1 91 ? 53.919 22.667 51.107 1.00 44.78 91 LEU A O 1
ATOM 733 N N . ILE A 1 93 ? 53.490 25.781 49.573 1.00 45.23 93 ILE A N 1
ATOM 734 C CA . ILE A 1 93 ? 54.627 26.472 48.973 1.00 45.96 93 ILE A CA 1
ATOM 735 C C . ILE A 1 93 ? 55.878 25.598 48.970 1.00 46.22 93 ILE A C 1
ATOM 736 O O . ILE A 1 93 ? 56.531 25.439 47.945 1.00 46.39 93 ILE A O 1
ATOM 741 N N . LYS A 1 94 ? 56.211 25.037 50.125 1.00 47.83 94 LYS A N 1
ATOM 742 C CA . LYS A 1 94 ? 57.389 24.193 50.244 1.00 47.97 94 LYS A CA 1
ATOM 743 C C . LYS A 1 94 ? 57.350 23.075 49.216 1.00 47.87 94 LYS A C 1
ATOM 744 O O . LYS A 1 94 ? 58.341 22.802 48.540 1.00 48.21 94 LYS A O 1
ATOM 750 N N . THR A 1 95 ? 56.193 22.433 49.103 1.00 48.65 95 THR A N 1
ATOM 751 C CA . THR A 1 95 ? 56.010 21.332 48.166 1.00 47.11 95 THR A CA 1
ATOM 752 C C . THR A 1 95 ? 56.187 21.796 46.726 1.00 47.21 95 THR A C 1
ATOM 753 O O . THR A 1 95 ? 56.871 21.148 45.937 1.00 47.45 95 THR A O 1
ATOM 757 N N . LEU A 1 96 ? 55.578 22.925 46.385 1.00 47.33 96 LEU A N 1
ATOM 758 C CA . LEU A 1 96 ? 55.673 23.439 45.029 1.00 49.16 96 LEU A CA 1
ATOM 759 C C . LEU A 1 96 ? 57.096 23.815 44.658 1.00 51.73 96 LEU A C 1
ATOM 760 O O . LEU A 1 96 ? 57.596 23.405 43.612 1.00 53.04 96 LEU A O 1
ATOM 765 N N . LYS A 1 97 ? 57.752 24.586 45.515 1.00 54.02 97 LYS A N 1
ATOM 766 C CA . LYS A 1 97 ? 59.119 25.001 45.248 1.00 56.79 97 LYS A CA 1
ATOM 767 C C . LYS A 1 97 ? 60.090 23.819 45.138 1.00 58.80 97 LYS A C 1
ATOM 768 O O . LYS A 1 97 ? 61.027 23.857 44.339 1.00 60.46 97 LYS A O 1
ATOM 774 N N . SER A 1 98 ? 59.861 22.766 45.919 1.00 59.83 98 SER A N 1
ATOM 775 C CA . SER A 1 98 ? 60.744 21.599 45.888 1.00 60.97 98 SER A CA 1
ATOM 776 C C . SER A 1 98 ? 60.402 20.607 44.775 1.00 61.65 98 SER A C 1
ATOM 777 O O . SER A 1 98 ? 61.119 19.626 44.568 1.00 61.93 98 SER A O 1
ATOM 780 N N . GLY A 1 99 ? 59.307 20.858 44.065 1.00 62.02 99 GLY A N 1
ATOM 781 C CA . GLY A 1 99 ? 58.903 19.972 42.987 1.00 60.94 99 GLY A CA 1
ATOM 782 C C . GLY A 1 99 ? 59.013 18.502 43.342 1.00 61.07 99 GLY A C 1
ATOM 783 O O . GLY A 1 99 ? 59.326 17.674 42.486 1.00 61.92 99 GLY A O 1
ATOM 784 N N . LYS A 1 100 ? 58.759 18.171 44.605 1.00 60.18 100 LYS A N 1
ATOM 785 C CA . LYS A 1 100 ? 58.833 16.785 45.052 1.00 59.22 100 LYS A CA 1
ATOM 786 C C . LYS A 1 100 ? 57.883 15.885 44.268 1.00 59.08 100 LYS A C 1
ATOM 787 O O . LYS A 1 100 ? 58.118 14.686 44.149 1.00 60.41 100 LYS A O 1
ATOM 793 N N . ASN A 1 101 ? 56.810 16.461 43.737 1.00 58.47 101 ASN A N 1
ATOM 794 C CA . ASN A 1 101 ? 55.847 15.689 42.958 1.00 57.92 101 ASN A CA 1
ATOM 795 C C . ASN A 1 101 ? 55.972 16.002 41.470 1.00 58.15 101 ASN A C 1
ATOM 796 O O . ASN A 1 101 ? 55.080 15.685 40.683 1.00 58.21 101 ASN A O 1
ATOM 801 N N . GLY A 1 102 ? 57.082 16.624 41.091 1.00 57.91 102 GLY A N 1
ATOM 802 C CA . GLY A 1 102 ? 57.292 16.967 39.697 1.00 57.29 102 GLY A CA 1
ATOM 803 C C . GLY A 1 102 ? 57.241 18.462 39.459 1.00 57.82 102 GLY A C 1
ATOM 804 O O . GLY A 1 102 ? 56.640 19.213 40.227 1.00 57.31 102 GLY A O 1
ATOM 805 N N . GLU A 1 103 ? 57.884 18.900 38.387 1.00 58.84 103 GLU A N 1
ATOM 806 C CA . GLU A 1 103 ? 57.904 20.311 38.053 1.00 60.01 103 GLU A CA 1
ATOM 807 C C . GLU A 1 103 ? 56.917 20.583 36.927 1.00 59.81 103 GLU A C 1
ATOM 808 O O . GLU A 1 103 ? 56.829 19.826 35.958 1.00 59.75 103 GLU A O 1
ATOM 814 N N . HIS A 1 104 ? 56.168 21.668 37.065 1.00 58.38 104 HIS A N 1
ATOM 815 C CA . HIS A 1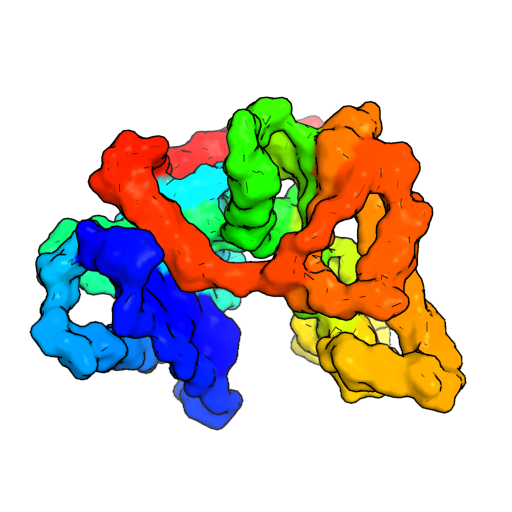 104 ? 55.167 22.034 36.079 1.00 56.78 104 HIS A CA 1
ATOM 816 C C . HIS A 1 104 ? 54.945 23.536 36.215 1.00 53.57 104 HIS A C 1
ATOM 817 O O . HIS A 1 104 ? 54.957 24.070 37.322 1.00 53.46 104 HIS A O 1
ATOM 824 N N . ALA A 1 105 ? 54.752 24.215 35.092 1.00 49.53 105 ALA A N 1
ATOM 825 C CA . ALA A 1 105 ? 54.538 25.652 35.106 1.00 47.26 105 ALA A CA 1
ATOM 826 C C . ALA A 1 105 ? 53.390 26.069 36.032 1.00 45.54 105 ALA A C 1
ATOM 827 O O . ALA A 1 105 ? 53.410 27.152 36.618 1.00 42.85 105 ALA A O 1
ATOM 829 N N . SER A 1 106 ? 52.395 25.200 36.165 1.00 44.32 106 SER A N 1
ATOM 830 C CA . SER A 1 106 ? 51.235 25.486 37.003 1.00 43.03 106 SER A CA 1
ATOM 831 C C . SER A 1 106 ? 51.567 25.635 38.483 1.00 40.89 106 SER A C 1
ATOM 832 O O . SER A 1 106 ? 50.771 26.168 39.254 1.00 41.40 106 SER A O 1
ATOM 835 N N . ASN A 1 107 ? 52.743 25.169 38.883 1.00 39.52 107 ASN A N 1
ATOM 836 C CA . ASN A 1 107 ? 53.147 25.274 40.277 1.00 38.24 107 ASN A CA 1
ATOM 837 C C . ASN A 1 107 ? 53.473 26.717 40.646 1.00 37.61 107 ASN A C 1
ATOM 838 O O . ASN A 1 107 ? 53.333 27.120 41.798 1.00 39.05 107 ASN A O 1
ATOM 843 N N . LEU A 1 108 ? 53.893 27.497 39.657 1.00 35.92 108 LEU A N 1
ATOM 844 C CA . LEU A 1 108 ? 54.252 28.884 39.888 1.00 34.25 108 LEU A CA 1
ATOM 845 C C . LEU A 1 108 ? 53.068 29.743 40.289 1.00 33.23 108 LEU A C 1
ATOM 846 O O . LEU A 1 108 ? 53.231 30.729 41.012 1.00 33.00 108 LEU A O 1
ATOM 851 N N . GLY A 1 109 ? 51.880 29.372 39.819 1.00 31.59 109 GLY A N 1
ATOM 852 C CA . GLY A 1 109 ? 50.685 30.138 40.132 1.00 28.72 109 GLY A CA 1
ATOM 853 C C . GLY A 1 109 ? 50.405 30.354 41.611 1.00 28.21 109 GLY A C 1
ATOM 854 O O . GLY A 1 109 ? 50.180 31.481 42.044 1.00 27.61 109 GLY A O 1
ATOM 855 N N . ALA A 1 110 ? 50.410 29.276 42.389 1.00 28.33 110 ALA A N 1
ATOM 856 C CA . ALA A 1 110 ? 50.136 29.369 43.817 1.00 29.68 110 ALA A CA 1
ATOM 857 C C . ALA A 1 110 ? 51.203 30.202 44.519 1.00 32.24 110 ALA A C 1
ATOM 858 O O . ALA A 1 110 ? 50.900 31.028 45.393 1.00 31.72 110 ALA A O 1
ATOM 860 N N . ILE A 1 111 ? 52.454 29.972 44.135 1.00 31.79 111 ILE A N 1
ATOM 861 C CA . ILE A 1 111 ? 53.570 30.699 44.714 1.00 33.02 111 ILE A CA 1
ATOM 862 C C . ILE A 1 111 ? 53.400 32.198 44.479 1.00 34.01 111 ILE A C 1
ATOM 863 O O . ILE A 1 111 ? 53.601 33.004 45.382 1.00 36.29 111 ILE A O 1
ATOM 868 N N . ILE A 1 112 ? 53.026 32.565 43.260 1.00 34.27 112 ILE A N 1
ATOM 869 C CA . ILE A 1 112 ? 52.833 33.960 42.909 1.00 34.98 112 ILE A CA 1
ATOM 870 C C . ILE A 1 112 ? 51.700 34.591 43.707 1.00 36.98 112 ILE A C 1
ATOM 871 O O . ILE A 1 112 ? 51.803 35.734 44.143 1.00 39.38 112 ILE A O 1
ATOM 876 N N . ALA A 1 113 ? 50.615 33.850 43.900 1.00 38.47 113 ALA A N 1
ATOM 877 C CA . ALA A 1 113 ? 49.478 34.375 44.650 1.00 36.73 113 ALA A CA 1
ATOM 878 C C . ALA A 1 113 ? 49.860 34.561 46.112 1.00 36.02 113 ALA A C 1
ATOM 879 O O . ALA A 1 113 ? 49.462 35.529 46.747 1.00 33.56 113 ALA A O 1
ATOM 881 N N . HIS A 1 114 ? 50.646 33.627 46.633 1.00 37.67 114 HIS A N 1
ATOM 882 C CA . HIS A 1 114 ? 51.085 33.688 48.017 1.00 40.07 114 HIS A CA 1
ATOM 883 C C . HIS A 1 114 ? 51.867 34.955 48.328 1.00 40.62 114 HIS A C 1
ATOM 884 O O . HIS A 1 114 ? 51.686 35.556 49.383 1.00 40.12 114 HIS A O 1
ATOM 891 N N . ARG A 1 115 ? 52.753 35.349 47.421 1.00 42.02 115 ARG A N 1
ATOM 892 C CA . ARG A 1 115 ? 53.534 36.562 47.629 1.00 42.17 115 ARG A CA 1
ATOM 893 C C . ARG A 1 115 ? 52.596 37.748 47.622 1.00 41.37 115 ARG A C 1
ATOM 894 O O . ARG A 1 115 ? 52.657 38.597 48.507 1.00 41.77 115 ARG A O 1
ATOM 902 N N . PHE A 1 116 ? 51.719 37.805 46.626 1.00 40.42 116 PHE A N 1
ATOM 903 C CA . PHE A 1 116 ? 50.764 38.897 46.556 1.00 40.74 116 PHE A CA 1
ATOM 904 C C . PHE A 1 116 ? 50.027 38.931 47.884 1.00 40.50 116 PHE A C 1
ATOM 905 O O . PHE A 1 116 ? 49.598 39.987 48.347 1.00 41.68 116 PHE A O 1
ATOM 913 N N . SER A 1 117 ? 49.899 37.762 48.500 1.00 39.85 117 SER A N 1
ATOM 914 C CA . SER A 1 117 ? 49.202 37.640 49.771 1.00 40.92 117 SER A CA 1
ATOM 915 C C . SER A 1 117 ? 50.019 38.175 50.946 1.00 41.82 117 SER A C 1
ATOM 916 O O . SER A 1 117 ? 49.491 38.875 51.807 1.00 41.83 117 SER A O 1
ATOM 919 N N . SER A 1 118 ? 51.306 37.849 50.974 1.00 42.32 118 SER A N 1
ATOM 920 C CA . SER A 1 118 ? 52.167 38.298 52.055 1.00 44.70 118 SER A CA 1
ATOM 921 C C . SER A 1 118 ? 52.376 39.812 52.050 1.00 44.95 118 SER A C 1
ATOM 922 O O . SER A 1 118 ? 52.706 40.394 53.077 1.00 46.97 118 SER A O 1
ATOM 925 N N . GLU A 1 119 ? 52.177 40.451 50.905 1.00 44.65 119 GLU A N 1
ATOM 926 C CA . GLU A 1 119 ? 52.366 41.895 50.797 1.00 45.44 119 GLU A CA 1
ATOM 927 C C . GLU A 1 119 ? 51.110 42.695 51.108 1.00 46.02 119 GLU A C 1
ATOM 928 O O . GLU A 1 119 ? 51.186 43.874 51.458 1.00 47.19 119 GLU A O 1
ATOM 934 N N . THR A 1 120 ? 49.954 42.054 50.993 1.00 45.65 120 THR A N 1
ATOM 935 C CA . THR A 1 120 ? 48.694 42.750 51.194 1.00 44.17 120 THR A CA 1
ATOM 936 C C . THR A 1 120 ? 47.758 42.237 52.286 1.00 43.93 120 THR A C 1
ATOM 937 O O . THR A 1 120 ? 46.857 42.962 52.717 1.00 43.18 120 THR A O 1
ATOM 941 N N . GLY A 1 121 ? 47.955 40.995 52.719 1.00 42.91 121 GLY A N 1
ATOM 942 C CA . GLY A 1 121 ? 47.091 40.429 53.741 1.00 41.96 121 GLY A CA 1
ATOM 943 C C . GLY A 1 121 ? 45.873 39.747 53.133 1.00 42.52 121 GLY A C 1
ATOM 944 O O . GLY A 1 121 ? 45.137 39.032 53.815 1.00 43.46 121 GLY A O 1
ATOM 945 N N . VAL A 1 122 ? 45.657 39.974 51.841 1.00 41.30 122 VAL A N 1
ATOM 946 C CA . VAL A 1 122 ? 44.538 39.376 51.132 1.00 39.40 122 VAL A CA 1
ATOM 947 C C . VAL A 1 122 ? 44.762 37.874 50.980 1.00 38.16 122 VAL A C 1
ATOM 948 O O . VAL A 1 122 ? 45.884 37.424 50.764 1.00 38.16 122 VAL A O 1
ATOM 952 N N . PRO A 1 123 ? 43.687 37.080 51.101 1.00 37.73 123 PRO A N 1
ATOM 953 C CA . PRO A 1 123 ? 43.712 35.616 50.990 1.00 35.23 123 PRO A CA 1
ATOM 954 C C . PRO A 1 123 ? 44.027 35.091 49.594 1.00 32.32 123 PRO A C 1
ATOM 955 O O . PRO A 1 123 ? 43.551 35.627 48.595 1.00 31.16 123 PRO A O 1
ATOM 959 N N . ALA A 1 124 ? 44.819 34.028 49.539 1.00 31.16 124 ALA A N 1
ATOM 960 C CA . ALA A 1 124 ? 45.185 33.398 48.276 1.00 32.10 124 ALA A CA 1
ATOM 961 C C . ALA A 1 124 ? 44.651 31.967 48.269 1.00 32.66 124 ALA A C 1
ATOM 962 O O . ALA A 1 124 ? 44.819 31.227 49.243 1.00 31.59 124 ALA A O 1
ATOM 964 N N . TYR A 1 125 ? 44.016 31.574 47.168 1.00 33.47 125 TYR A N 1
ATOM 965 C CA . TYR A 1 125 ? 43.466 30.226 47.061 1.00 34.61 125 TYR A CA 1
ATOM 966 C C . TYR A 1 125 ? 43.851 29.509 45.771 1.00 35.28 125 TYR A C 1
ATOM 967 O O . TYR A 1 125 ? 44.200 30.138 44.771 1.00 37.90 125 TYR A O 1
ATOM 976 N N . VAL A 1 126 ? 43.788 28.182 45.812 1.00 34.59 126 VAL A N 1
ATOM 977 C CA . VAL A 1 126 ? 44.023 27.348 44.638 1.00 33.92 126 VAL A CA 1
ATOM 978 C C . VAL A 1 126 ? 42.806 26.430 44.628 1.00 34.86 126 VAL A C 1
ATOM 979 O O . VAL A 1 126 ? 42.383 25.951 45.679 1.00 34.26 126 VAL A O 1
ATOM 983 N N . VAL A 1 127 ? 42.219 26.206 43.459 1.00 36.18 127 VAL A N 1
ATOM 984 C CA . VAL A 1 127 ? 41.043 25.351 43.390 1.00 36.93 127 VAL A CA 1
ATOM 985 C C . VAL A 1 127 ? 41.169 24.164 42.441 1.00 37.71 127 VAL A C 1
ATOM 986 O O . VAL A 1 127 ? 41.728 24.279 41.348 1.00 36.79 127 VAL A O 1
ATOM 990 N N . ASP A 1 128 ? 40.640 23.027 42.897 1.00 39.06 128 ASP A N 1
ATOM 991 C CA . ASP A 1 128 ? 40.625 21.766 42.158 1.00 38.53 128 ASP A CA 1
ATOM 992 C C . ASP A 1 128 ? 41.906 21.491 41.392 1.00 38.03 128 ASP A C 1
ATOM 993 O O . ASP A 1 128 ? 41.937 21.523 40.160 1.00 38.53 128 ASP A O 1
ATOM 998 N N . PRO A 1 129 ? 42.989 21.209 42.117 1.00 37.05 129 PRO A N 1
ATOM 999 C CA . PRO A 1 129 ? 44.253 20.933 41.441 1.00 36.19 129 PRO A CA 1
ATOM 1000 C C . PRO A 1 129 ? 44.127 19.704 40.543 1.00 36.16 129 PRO A C 1
ATOM 1001 O O . PRO A 1 129 ? 43.221 18.881 40.698 1.00 33.83 129 PRO A O 1
ATOM 1005 N N . VAL A 1 130 ? 45.059 19.581 39.611 1.00 35.79 130 VAL A N 1
ATOM 1006 C CA . VAL A 1 130 ? 45.064 18.473 38.682 1.00 33.33 130 VAL A CA 1
ATOM 1007 C C . VAL A 1 130 ? 45.257 17.150 39.432 1.00 32.90 130 VAL A C 1
ATOM 1008 O O . VAL A 1 130 ? 45.054 16.072 38.867 1.00 32.96 130 VAL A O 1
ATOM 1012 N N . VAL A 1 131 ? 45.635 17.235 40.708 1.00 31.22 131 VAL A N 1
ATOM 1013 C CA . VAL A 1 131 ? 45.849 16.033 41.514 1.00 30.30 131 VAL A CA 1
ATOM 1014 C C . VAL A 1 131 ? 44.684 15.686 42.420 1.00 30.49 131 VAL A C 1
ATOM 1015 O O . VAL A 1 131 ? 44.845 14.928 43.385 1.00 29.21 131 VAL A O 1
ATOM 1019 N N . VAL A 1 132 ? 43.518 16.251 42.131 1.00 30.42 132 VAL A N 1
ATOM 1020 C CA . VAL A 1 132 ? 42.343 15.933 42.925 1.00 30.72 132 VAL A CA 1
ATOM 1021 C C . VAL A 1 132 ? 42.169 14.429 42.802 1.00 31.53 132 VAL A C 1
ATOM 1022 O O . VAL A 1 132 ? 42.294 13.869 41.721 1.00 32.56 132 VAL A O 1
ATOM 1026 N N . ASP A 1 133 ? 41.901 13.781 43.923 1.00 32.97 133 ASP A N 1
ATOM 1027 C CA . ASP A 1 133 ? 41.727 12.343 43.955 1.00 34.16 133 ASP A CA 1
ATOM 1028 C C . ASP A 1 133 ? 40.609 12.033 44.937 1.00 34.50 133 ASP A C 1
ATOM 1029 O O . ASP A 1 133 ? 40.757 12.248 46.139 1.00 32.83 133 ASP A O 1
ATOM 1034 N N . GLU A 1 134 ? 39.493 11.536 44.414 1.00 35.49 134 GLU A N 1
ATOM 1035 C CA . GLU A 1 134 ? 38.346 11.179 45.237 1.00 36.28 134 GLU A CA 1
ATOM 1036 C C . GLU A 1 134 ? 37.888 9.774 44.870 1.00 36.44 134 GLU A C 1
ATOM 1037 O O . GLU A 1 134 ? 36.726 9.431 45.071 1.00 37.83 134 GLU A O 1
ATOM 1051 N N . GLU A 1 136 ? 37.611 5.509 44.797 1.00 36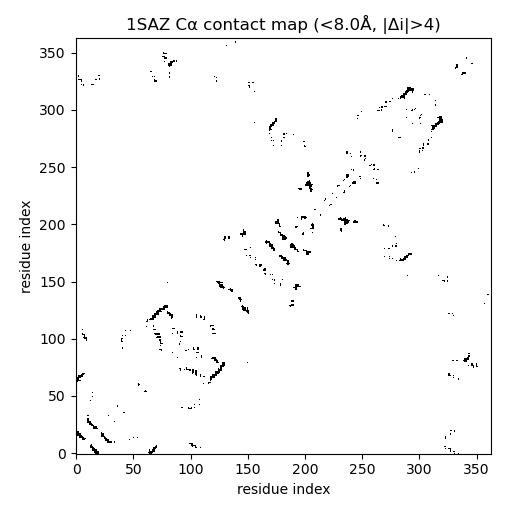.47 136 GLU A N 1
ATOM 1052 C CA . GLU A 1 136 ? 37.438 4.426 45.749 1.00 36.57 136 GLU A CA 1
ATOM 1053 C C . GLU A 1 136 ? 38.639 3.501 45.687 1.00 35.18 136 GLU A C 1
ATOM 1054 O O . GLU A 1 136 ? 39.256 3.344 44.639 1.00 35.78 136 GLU A O 1
ATOM 1060 N N . ASP A 1 137 ? 38.968 2.889 46.815 1.00 34.94 137 ASP A N 1
ATOM 1061 C CA . ASP A 1 137 ? 40.101 1.972 46.889 1.00 34.68 137 ASP A CA 1
ATOM 1062 C C . ASP A 1 137 ? 40.120 0.926 45.788 1.00 30.62 137 ASP A C 1
ATOM 1063 O O . ASP A 1 137 ? 41.167 0.659 45.200 1.00 28.12 137 ASP A O 1
ATOM 1068 N N . VAL A 1 138 ? 38.962 0.340 45.510 1.00 27.86 138 VAL A N 1
ATOM 1069 C CA . VAL A 1 138 ? 38.859 -0.693 44.491 1.00 28.17 138 VAL A CA 1
ATOM 1070 C C . VAL A 1 138 ? 39.385 -0.220 43.133 1.00 28.02 138 VAL A C 1
ATOM 1071 O O . VAL A 1 138 ? 39.857 -1.019 42.328 1.00 26.53 138 VAL A O 1
ATOM 1075 N N . ALA A 1 139 ? 39.325 1.085 42.891 1.00 27.16 139 ALA A N 1
ATOM 1076 C CA . ALA A 1 139 ? 39.802 1.640 41.634 1.00 27.28 139 ALA A CA 1
ATOM 1077 C C . ALA A 1 139 ? 41.328 1.828 41.595 1.00 27.88 139 ALA A C 1
ATOM 1078 O O . ALA A 1 139 ? 41.901 2.062 40.533 1.00 29.18 139 ALA A O 1
ATOM 1080 N N . ARG A 1 140 ? 41.986 1.723 42.749 1.00 29.21 140 ARG A N 1
ATOM 1081 C CA . ARG A 1 140 ? 43.438 1.910 42.828 1.00 27.57 140 ARG A CA 1
ATOM 1082 C C . ARG A 1 140 ? 44.268 0.696 42.428 1.00 28.42 140 ARG A C 1
ATOM 1083 O O . ARG A 1 140 ? 45.362 0.847 41.882 1.00 29.86 140 ARG A O 1
ATOM 1091 N N . VAL A 1 141 ? 43.760 -0.501 42.712 1.00 27.97 141 VAL A N 1
ATOM 1092 C CA . VAL A 1 141 ? 44.468 -1.732 42.384 1.00 28.65 141 VAL A CA 1
ATOM 1093 C C . VAL A 1 141 ? 44.743 -1.783 40.889 1.00 30.74 141 VAL A C 1
ATOM 1094 O O . VAL A 1 141 ? 43.829 -1.619 40.079 1.00 31.97 141 VAL A O 1
ATOM 1098 N N . SER A 1 142 ? 45.997 -2.019 40.518 1.00 31.75 142 SER A N 1
ATOM 1099 C CA . SER A 1 142 ? 46.357 -2.053 39.104 1.00 33.89 142 SER A CA 1
ATOM 1100 C C . SER A 1 142 ? 46.585 -3.447 38.550 1.00 34.82 142 SER A C 1
ATOM 1101 O O . SER A 1 142 ? 46.477 -3.668 37.349 1.00 34.20 142 SER A O 1
ATOM 1104 N N . GLY A 1 143 ? 46.911 -4.386 39.425 1.00 36.75 143 GLY A N 1
ATOM 1105 C CA . GLY A 1 143 ? 47.179 -5.734 38.973 1.00 39.89 143 GLY A CA 1
ATOM 1106 C C . GLY A 1 143 ? 48.543 -6.143 39.489 1.00 42.37 143 GLY A C 1
ATOM 1107 O O . GLY A 1 143 ? 48.873 -7.327 39.542 1.00 42.60 143 GLY A O 1
ATOM 1108 N N . HIS A 1 144 ? 49.345 -5.149 39.857 1.00 44.73 144 HIS A N 1
ATOM 1109 C CA . HIS A 1 144 ? 50.665 -5.407 40.405 1.00 46.64 144 HIS A CA 1
ATOM 1110 C C . HIS A 1 144 ? 50.993 -4.452 41.552 1.00 46.77 144 HIS A C 1
ATOM 1111 O O . HIS A 1 144 ? 50.948 -3.234 41.401 1.00 45.83 144 HIS A O 1
ATOM 1118 N N . PRO A 1 145 ? 51.331 -5.012 42.720 1.00 47.55 145 PRO A N 1
ATOM 1119 C CA . PRO A 1 145 ? 51.685 -4.341 43.971 1.00 49.23 145 PRO A CA 1
ATOM 1120 C C . PRO A 1 145 ? 52.460 -3.022 43.908 1.00 50.17 145 PRO A C 1
ATOM 1121 O O . PRO A 1 145 ? 52.136 -2.082 44.635 1.00 49.87 145 PRO A O 1
ATOM 1125 N N . ASN A 1 146 ? 53.482 -2.938 43.065 1.00 51.08 146 ASN A N 1
ATOM 1126 C CA . ASN A 1 146 ? 54.251 -1.699 42.988 1.00 54.56 146 ASN A CA 1
ATOM 1127 C C . ASN A 1 146 ? 53.792 -0.807 41.838 1.00 55.01 146 ASN A C 1
ATOM 1128 O O . ASN A 1 146 ? 54.599 -0.222 41.110 1.00 56.29 146 ASN A O 1
ATOM 1133 N N . TYR A 1 147 ? 52.478 -0.724 41.681 1.00 54.47 147 TYR A N 1
ATOM 1134 C CA . TYR A 1 147 ? 51.852 0.090 40.648 1.00 52.48 147 TYR A CA 1
ATOM 1135 C C . TYR A 1 147 ? 50.471 0.456 41.165 1.00 51.12 147 TYR A C 1
ATOM 1136 O O . TYR A 1 147 ? 49.763 -0.392 41.706 1.00 50.51 147 TYR A O 1
ATOM 1145 N N . GLN A 1 148 ? 50.097 1.719 41.011 1.00 49.50 148 GLN A N 1
ATOM 1146 C CA . GLN A 1 148 ? 48.794 2.187 41.454 1.00 47.93 148 GLN A CA 1
ATOM 1147 C C . GLN A 1 148 ? 48.152 3.046 40.374 1.00 46.51 148 GLN A C 1
ATOM 1148 O O . GLN A 1 148 ? 48.846 3.727 39.618 1.00 45.96 148 GLN A O 1
ATOM 1154 N N . ARG A 1 149 ? 46.825 2.991 40.282 1.00 42.90 149 ARG A N 1
ATOM 1155 C CA . ARG A 1 149 ? 46.122 3.849 39.354 1.00 40.06 149 ARG A CA 1
ATOM 1156 C C . ARG A 1 149 ? 45.976 5.138 40.139 1.00 39.01 149 ARG A C 1
ATOM 1157 O O . ARG A 1 149 ? 45.549 5.115 41.296 1.00 39.72 149 ARG A O 1
ATOM 1165 N N . LYS A 1 150 ? 46.329 6.256 39.526 1.00 38.59 150 LYS A N 1
ATOM 1166 C CA . LYS A 1 150 ? 46.255 7.536 40.206 1.00 38.06 150 LYS A CA 1
ATOM 1167 C C . LYS A 1 150 ? 45.257 8.430 39.500 1.00 36.35 150 LYS A C 1
ATOM 1168 O O . LYS A 1 150 ? 45.019 8.283 38.311 1.00 38.11 150 LYS A O 1
ATOM 1174 N N . SER A 1 151 ? 44.661 9.352 40.239 1.00 35.48 151 SER A N 1
ATOM 1175 C CA . SER A 1 151 ? 43.699 10.267 39.650 1.00 34.60 151 SER A CA 1
ATOM 1176 C C . SER A 1 151 ? 44.394 11.588 39.339 1.00 34.71 151 SER A C 1
ATOM 1177 O O . SER A 1 151 ? 44.663 12.381 40.242 1.00 34.50 151 SER A O 1
ATOM 1180 N N . ILE A 1 152 ? 44.708 11.810 38.068 1.00 33.10 152 ILE A N 1
ATOM 1181 C CA . ILE A 1 152 ? 45.359 13.048 37.657 1.00 33.69 152 ILE A CA 1
ATOM 1182 C C . ILE A 1 152 ? 44.719 13.473 36.352 1.00 33.72 152 ILE A C 1
ATOM 1183 O O . ILE A 1 152 ? 45.002 12.914 35.295 1.00 35.32 152 ILE A O 1
ATOM 1188 N N . PHE A 1 153 ? 43.862 14.478 36.428 1.00 33.89 153 PHE A N 1
ATOM 1189 C CA . PHE A 1 153 ? 43.133 14.934 35.258 1.00 33.64 153 PHE A CA 1
ATOM 1190 C C . PHE A 1 153 ? 42.740 16.390 35.413 1.00 35.25 153 PHE A C 1
ATOM 1191 O O . PHE A 1 153 ? 43.095 17.032 36.398 1.00 36.45 153 PHE A O 1
ATOM 1199 N N . HIS A 1 154 ? 41.992 16.897 34.440 1.00 35.57 154 HIS A N 1
ATOM 1200 C CA . HIS A 1 154 ? 41.512 18.272 34.475 1.00 36.13 154 HIS A CA 1
ATOM 1201 C C . HIS A 1 154 ? 40.300 18.361 35.403 1.00 33.97 154 HIS A C 1
ATOM 1202 O O . HIS A 1 154 ? 39.182 18.626 34.960 1.00 32.46 154 HIS A O 1
ATOM 1209 N N . ALA A 1 155 ? 40.538 18.142 36.693 1.00 31.62 155 ALA A N 1
ATOM 1210 C CA . ALA A 1 155 ? 39.488 18.180 37.706 1.00 31.61 155 ALA A CA 1
ATOM 1211 C C . ALA A 1 155 ? 38.662 19.461 37.734 1.00 31.09 155 ALA A C 1
ATOM 1212 O O . ALA A 1 155 ? 37.469 19.426 38.027 1.00 31.68 155 ALA A O 1
ATOM 1214 N N . LEU A 1 156 ? 39.287 20.592 37.440 1.00 31.78 156 LEU A N 1
ATOM 1215 C CA . LEU A 1 156 ? 38.564 21.852 37.472 1.00 31.69 156 LEU A CA 1
ATOM 1216 C C . LEU A 1 156 ? 37.451 21.879 36.434 1.00 31.51 156 LEU A C 1
ATOM 1217 O O . LEU A 1 156 ? 36.322 22.257 36.736 1.00 30.19 156 LEU A O 1
ATOM 1222 N N . ASN A 1 157 ? 37.767 21.480 35.209 1.00 32.15 157 ASN A N 1
ATOM 1223 C CA . ASN A 1 157 ? 36.765 21.469 34.158 1.00 32.62 157 ASN A CA 1
ATOM 1224 C C . ASN A 1 157 ? 35.699 20.423 34.475 1.00 31.63 157 ASN A C 1
ATOM 1225 O O . ASN A 1 157 ? 34.498 20.674 34.314 1.00 30.79 157 ASN A O 1
ATOM 1230 N N . GLN A 1 158 ? 36.149 19.251 34.922 1.00 28.67 158 GLN A N 1
ATOM 1231 C CA . GLN A 1 158 ? 35.252 18.158 35.272 1.00 27.02 158 GLN A CA 1
ATOM 1232 C C . GLN A 1 158 ? 34.225 18.655 36.273 1.00 26.63 158 GLN A C 1
ATOM 1233 O O . GLN A 1 158 ? 33.031 18.724 35.978 1.00 28.46 158 GLN A O 1
ATOM 1239 N N . LYS A 1 159 ? 34.701 19.012 37.460 1.00 25.91 159 LYS A N 1
ATOM 1240 C CA . LYS A 1 159 ? 33.834 19.503 38.519 1.00 23.99 159 LYS A CA 1
ATOM 1241 C C . LYS A 1 159 ? 32.930 20.631 38.051 1.00 23.94 159 LYS A C 1
ATOM 1242 O O . LYS A 1 159 ? 31.727 20.624 38.313 1.00 23.44 159 LYS A O 1
ATOM 1248 N N . THR A 1 160 ? 33.505 21.589 37.336 1.00 25.19 160 THR A N 1
ATOM 1249 C CA . THR A 1 160 ? 32.748 22.738 36.859 1.00 27.29 160 THR A CA 1
ATOM 1250 C C . THR A 1 160 ? 31.564 22.422 35.954 1.00 27.51 160 THR A C 1
ATOM 1251 O O . THR A 1 160 ? 30.471 22.936 36.187 1.00 26.37 160 THR A O 1
ATOM 1255 N N . VAL A 1 161 ? 31.764 21.590 34.930 1.00 29.21 161 VAL A N 1
ATOM 1256 C CA . VAL A 1 161 ? 30.666 21.254 34.019 1.00 28.70 161 VAL A CA 1
ATOM 1257 C C . VAL A 1 161 ? 29.643 20.392 34.730 1.00 28.14 161 VAL A C 1
ATOM 1258 O O . VAL A 1 161 ? 28.441 20.534 34.516 1.00 27.77 161 VAL A O 1
ATOM 1262 N N . ALA A 1 162 ? 30.116 19.495 35.585 1.00 26.90 162 ALA A N 1
ATOM 1263 C CA . ALA A 1 162 ? 29.198 18.641 36.322 1.00 28.04 162 ALA A CA 1
ATOM 1264 C C . ALA A 1 162 ? 28.217 19.508 37.115 1.00 29.26 162 ALA A C 1
ATOM 1265 O O . ALA A 1 162 ? 27.016 19.254 37.108 1.00 29.18 162 ALA A O 1
ATOM 1267 N N . LYS A 1 163 ? 28.732 20.536 37.791 1.00 29.71 163 LYS A N 1
ATOM 1268 C CA . LYS A 1 163 ? 27.882 21.429 38.573 1.00 30.62 163 LYS A CA 1
ATOM 1269 C C . LYS A 1 163 ? 26.994 22.267 37.671 1.00 30.17 163 LYS A C 1
ATOM 1270 O O . LYS A 1 163 ? 25.890 22.636 38.060 1.00 29.48 163 LYS A O 1
ATOM 1276 N N . GLU A 1 164 ? 27.473 22.562 36.468 1.00 30.04 164 GLU A N 1
ATOM 1277 C CA . GLU A 1 164 ? 26.690 23.337 35.515 1.00 33.32 164 GLU A CA 1
ATOM 1278 C C . GLU A 1 164 ? 25.492 22.523 35.012 1.00 31.85 164 GLU A C 1
ATOM 1279 O O . GLU A 1 164 ? 24.415 23.063 34.804 1.00 32.35 164 GLU A O 1
ATOM 1285 N N . VAL A 1 165 ? 25.693 21.225 34.809 1.00 31.39 165 VAL A N 1
ATOM 1286 C CA . VAL A 1 165 ? 24.630 20.349 34.340 1.00 31.98 165 VAL A CA 1
ATOM 1287 C C . VAL A 1 165 ? 23.541 20.317 35.402 1.00 32.82 165 VAL A C 1
ATOM 1288 O O . VAL A 1 165 ? 22.359 20.475 35.104 1.00 32.01 165 VAL A O 1
ATOM 1292 N N . ALA A 1 166 ? 23.960 20.115 36.643 1.00 34.01 166 ALA A N 1
ATOM 1293 C CA . ALA A 1 166 ? 23.044 20.074 37.771 1.00 36.25 166 ALA A CA 1
ATOM 1294 C C . ALA A 1 166 ? 22.267 21.381 37.844 1.00 36.99 166 ALA A C 1
ATOM 1295 O O . ALA A 1 166 ? 21.047 21.389 37.741 1.00 36.29 166 ALA A O 1
ATOM 1297 N N . ARG A 1 167 ? 22.988 22.483 38.022 1.00 38.57 167 ARG A N 1
ATOM 1298 C CA . ARG A 1 167 ? 22.368 23.799 38.116 1.00 41.89 167 ARG A CA 1
ATOM 1299 C C . ARG A 1 167 ? 21.397 24.055 36.975 1.00 42.83 167 ARG A C 1
ATOM 1300 O O . ARG A 1 167 ? 20.387 24.727 37.147 1.00 41.72 167 ARG A O 1
ATOM 1324 N N . ASN A 1 170 ? 18.305 22.644 38.058 1.00 53.67 170 ASN A N 1
ATOM 1325 C CA . ASN A 1 170 ? 18.083 22.972 39.456 1.00 52.18 170 ASN A CA 1
ATOM 1326 C C . ASN A 1 170 ? 18.015 21.710 40.311 1.00 50.04 170 ASN A C 1
ATOM 1327 O O . ASN A 1 170 ? 16.981 21.379 40.891 1.00 50.77 170 ASN A O 1
ATOM 1332 N N . LYS A 1 171 ? 19.136 20.999 40.342 1.00 46.61 171 LYS A N 1
ATOM 1333 C CA . LYS A 1 171 ? 19.301 19.791 41.133 1.00 44.75 171 LYS A CA 1
ATOM 1334 C C . LYS A 1 171 ? 20.659 19.988 41.779 1.00 43.12 171 LYS A C 1
ATOM 1335 O O . LYS A 1 171 ? 21.346 20.966 41.488 1.00 42.35 171 LYS A O 1
ATOM 1341 N N . ARG A 1 172 ? 21.059 19.084 42.657 1.00 42.22 172 ARG A N 1
ATOM 1342 C CA . ARG A 1 172 ? 22.359 19.239 43.288 1.00 41.06 172 ARG A CA 1
ATOM 1343 C C . ARG A 1 172 ? 23.381 18.265 42.724 1.00 39.14 172 ARG A C 1
ATOM 1344 O O . ARG A 1 172 ? 23.091 17.083 42.539 1.00 37.38 172 ARG A O 1
ATOM 1352 N N . TYR A 1 173 ? 24.575 18.776 42.443 1.00 37.75 173 TYR A N 1
ATOM 1353 C CA . TYR A 1 173 ? 25.661 17.956 41.924 1.00 37.07 173 TYR A CA 1
ATOM 1354 C C . TYR A 1 173 ? 25.821 16.724 42.811 1.00 37.39 173 TYR A C 1
ATOM 1355 O O . TYR A 1 173 ? 26.121 15.633 42.330 1.00 38.34 173 TYR A O 1
ATOM 1364 N N . GLU A 1 174 ? 25.584 16.909 44.105 1.00 36.94 174 GLU A N 1
ATOM 1365 C CA . GLU A 1 174 ? 25.710 15.838 45.082 1.00 38.81 174 GLU A CA 1
ATOM 1366 C C . GLU A 1 174 ? 24.664 14.728 44.968 1.00 38.71 174 GLU A C 1
ATOM 1367 O O . GLU A 1 174 ? 24.851 13.653 45.531 1.00 38.74 174 GLU A O 1
ATOM 1373 N N . GLU A 1 175 ? 23.573 14.964 44.249 1.00 38.65 175 GLU A N 1
ATOM 1374 C CA . GLU A 1 175 ? 22.543 13.931 44.154 1.00 40.23 175 GLU A CA 1
ATOM 1375 C C . GLU A 1 175 ? 22.408 13.257 42.787 1.00 38.87 175 GLU A C 1
ATOM 1376 O O . GLU A 1 175 ? 21.423 12.574 42.524 1.00 39.04 175 GLU A O 1
ATOM 1390 N N . ASN A 1 177 ? 24.389 11.188 39.205 1.00 29.93 177 ASN A N 1
ATOM 1391 C CA . ASN A 1 177 ? 25.396 10.236 38.763 1.00 26.12 177 ASN A CA 1
ATOM 1392 C C . ASN A 1 177 ? 25.672 10.643 37.330 1.00 23.67 177 ASN A C 1
ATOM 1393 O O . ASN A 1 177 ? 24.745 10.806 36.537 1.00 22.32 177 ASN A O 1
ATOM 1398 N N . LEU A 1 178 ? 26.939 10.827 36.999 1.00 22.33 178 LEU A N 1
ATOM 1399 C CA . LEU A 1 178 ? 27.283 11.242 35.654 1.00 23.26 178 LEU A CA 1
ATOM 1400 C C . LEU A 1 178 ? 28.563 10.610 35.161 1.00 22.17 178 LEU A C 1
ATOM 1401 O O . LEU A 1 178 ? 29.384 10.125 35.938 1.00 21.51 178 LEU A O 1
ATOM 1406 N N . VAL A 1 179 ? 28.703 10.615 33.845 1.00 22.05 179 VAL A N 1
ATOM 1407 C CA . VAL A 1 179 ? 29.872 10.176 33.146 1.00 21.40 179 VAL A CA 1
ATOM 1408 C C . VAL A 1 179 ? 30.263 11.431 32.367 1.00 22.41 179 VAL A C 1
ATOM 1409 O O . VAL A 1 179 ? 29.597 11.824 31.417 1.00 22.86 179 VAL A O 1
ATOM 1413 N N . VAL A 1 180 ? 31.345 12.057 32.793 1.00 19.65 180 VAL A N 1
ATOM 1414 C CA . VAL A 1 180 ? 31.755 13.278 32.126 1.00 20.29 180 VAL A CA 1
ATOM 1415 C C . VAL A 1 180 ? 32.996 13.017 31.302 1.00 19.75 180 VAL A C 1
ATOM 1416 O O . VAL A 1 180 ? 33.996 12.509 31.821 1.00 18.90 180 VAL A O 1
ATOM 1420 N N . ALA A 1 181 ? 32.930 13.374 30.023 1.00 18.91 181 ALA A N 1
ATOM 1421 C CA . ALA A 1 181 ? 34.055 13.171 29.118 1.00 21.37 181 ALA A CA 1
ATOM 1422 C C . ALA A 1 181 ? 34.665 14.487 28.684 1.00 22.71 181 ALA A C 1
ATOM 1423 O O . ALA A 1 181 ? 34.070 15.232 27.903 1.00 21.53 181 ALA A O 1
ATOM 1425 N N . HIS A 1 182 ? 35.852 14.769 29.208 1.00 25.55 182 HIS A N 1
ATOM 1426 C CA . HIS A 1 182 ? 36.574 15.981 28.855 1.00 30.51 182 HIS A CA 1
ATOM 1427 C C . HIS A 1 182 ? 37.481 15.587 27.695 1.00 32.40 182 HIS A C 1
ATOM 1428 O O . HIS A 1 182 ? 38.451 14.841 27.882 1.00 33.90 182 HIS A O 1
ATOM 1443 N N . GLY A 1 184 ? 39.928 17.116 25.155 1.00 37.29 184 GLY A N 1
ATOM 1444 C CA . GLY A 1 184 ? 40.761 18.179 24.625 1.00 39.28 184 GLY A CA 1
ATOM 1445 C C . GLY A 1 184 ? 42.046 17.570 24.097 1.00 39.21 184 GLY A C 1
ATOM 1446 O O . GLY A 1 184 ? 42.004 16.541 23.420 1.00 40.42 184 GLY A O 1
ATOM 1447 N N . GLY A 1 185 ? 43.181 18.202 24.392 1.00 38.29 185 GLY A N 1
ATOM 1448 C CA . GLY A 1 185 ? 44.464 17.665 23.969 1.00 36.79 185 GLY A CA 1
ATOM 1449 C C . GLY A 1 185 ? 44.747 16.508 24.907 1.00 36.29 185 GLY A C 1
ATOM 1450 O O . GLY A 1 185 ? 45.603 15.662 24.666 1.00 36.20 185 GLY A O 1
ATOM 1451 N N . GLY A 1 186 ? 44.008 16.505 26.010 1.00 37.06 186 GLY A N 1
ATOM 1452 C CA . GLY A 1 186 ? 44.105 15.460 27.010 1.00 35.12 186 GLY A CA 1
ATOM 1453 C C . GLY A 1 186 ? 42.676 14.965 27.117 1.00 34.50 186 GLY A C 1
ATOM 1454 O O . GLY A 1 186 ? 41.745 15.752 26.935 1.00 34.12 186 GLY A O 1
ATOM 1455 N N . ILE A 1 187 ? 42.482 13.680 27.387 1.00 32.15 187 ILE A N 1
ATOM 1456 C CA . ILE A 1 187 ? 41.132 13.143 27.476 1.00 28.67 187 ILE A CA 1
ATOM 1457 C C . ILE A 1 187 ? 40.899 12.355 28.751 1.00 27.69 187 ILE A C 1
ATOM 1458 O O . ILE A 1 187 ? 41.471 11.287 28.954 1.00 27.01 187 ILE A O 1
ATOM 1463 N N . SER A 1 188 ? 40.061 12.897 29.623 1.00 26.12 188 SER A N 1
ATOM 1464 C CA . SER A 1 188 ? 39.751 12.216 30.863 1.00 25.78 188 SER A CA 1
ATOM 1465 C C . SER A 1 188 ? 38.266 11.892 30.836 1.00 25.63 188 SER A C 1
ATOM 1466 O O . SER A 1 188 ? 37.439 12.699 30.398 1.00 25.45 188 SER A O 1
ATOM 1469 N N . ILE A 1 189 ? 37.942 10.688 31.280 1.00 23.50 189 ILE A N 1
ATOM 1470 C CA . ILE A 1 189 ? 36.570 10.229 31.313 1.00 23.57 189 ILE A CA 1
ATOM 1471 C C . ILE A 1 189 ? 36.378 9.802 32.753 1.00 24.50 189 ILE A C 1
ATOM 1472 O O . ILE A 1 189 ? 37.016 8.853 33.218 1.00 24.86 189 ILE A O 1
ATOM 1477 N N . ALA A 1 190 ? 35.512 10.519 33.465 1.00 24.37 190 ALA A N 1
ATOM 1478 C CA . ALA A 1 190 ? 35.304 10.240 34.878 1.00 24.80 190 ALA A CA 1
ATOM 1479 C C . ALA A 1 190 ? 33.908 9.855 35.303 1.00 24.57 190 ALA A C 1
ATOM 1480 O O . ALA A 1 190 ? 32.916 10.335 34.760 1.00 27.67 190 ALA A O 1
ATOM 1482 N N . ALA A 1 191 ? 33.849 8.986 36.302 1.00 22.71 191 ALA A N 1
ATOM 1483 C CA . ALA A 1 191 ? 32.583 8.552 36.859 1.00 21.31 191 ALA A CA 1
ATOM 1484 C C . ALA A 1 191 ? 32.292 9.418 38.091 1.00 21.82 191 ALA A C 1
ATOM 1485 O O . ALA A 1 191 ? 33.021 9.391 39.084 1.00 22.80 191 ALA A O 1
ATOM 1487 N N . HIS A 1 192 ? 31.235 10.208 38.006 1.00 21.59 192 HIS A N 1
ATOM 1488 C CA . HIS A 1 192 ? 30.835 11.061 39.109 1.00 21.47 192 HIS A CA 1
ATOM 1489 C C . HIS A 1 192 ? 29.702 10.365 39.859 1.00 22.31 192 HIS A C 1
ATOM 1490 O O . HIS A 1 192 ? 28.605 10.214 39.331 1.00 21.30 192 HIS A O 1
ATOM 1497 N N . ARG A 1 193 ? 29.969 9.926 41.081 1.00 24.59 193 ARG A N 1
ATOM 1498 C CA . ARG A 1 193 ? 28.936 9.265 41.861 1.00 28.09 193 ARG A CA 1
ATOM 1499 C C . ARG A 1 193 ? 28.569 10.157 43.027 1.00 29.33 193 ARG A C 1
ATOM 1500 O O . ARG A 1 193 ? 29.304 10.235 44.010 1.00 30.88 193 ARG A O 1
ATOM 1508 N N . LYS A 1 194 ? 27.435 10.839 42.906 1.00 31.51 194 LYS A N 1
ATOM 1509 C CA . LYS A 1 194 ? 26.947 11.727 43.959 1.00 34.09 194 LYS A CA 1
ATOM 1510 C C . LYS A 1 194 ? 27.972 12.773 44.375 1.00 34.85 194 LYS A C 1
ATOM 1511 O O . LYS A 1 194 ? 28.309 12.881 45.548 1.00 35.63 194 LYS A O 1
ATOM 1517 N N . GLY A 1 195 ? 28.472 13.534 43.406 1.00 36.93 195 GLY A N 1
ATOM 1518 C CA . GLY A 1 195 ? 29.443 14.573 43.701 1.00 35.40 195 GLY A CA 1
ATOM 1519 C C . GLY A 1 195 ? 30.862 14.109 43.979 1.00 36.45 195 GLY A C 1
ATOM 1520 O O . GLY A 1 195 ? 31.706 14.902 44.398 1.00 38.28 195 GLY A O 1
ATOM 1521 N N . ARG A 1 196 ? 31.149 12.835 43.751 1.00 35.55 196 ARG A N 1
ATOM 1522 C CA . ARG A 1 196 ? 32.493 12.340 44.004 1.00 35.51 196 ARG A CA 1
ATOM 1523 C C . ARG A 1 196 ? 33.020 11.566 42.799 1.00 33.65 196 ARG A C 1
ATOM 1524 O O . ARG A 1 196 ? 32.392 10.612 42.356 1.00 37.45 196 ARG A O 1
ATOM 1532 N N . VAL A 1 197 ? 34.162 11.986 42.259 1.00 30.82 197 VAL A N 1
ATOM 1533 C CA . VAL A 1 197 ? 34.763 11.318 41.100 1.00 28.06 197 VAL A CA 1
ATOM 1534 C C . VAL A 1 197 ? 35.404 10.016 41.573 1.00 28.18 197 VAL A C 1
ATOM 1535 O O . VAL A 1 197 ? 36.607 9.976 41.834 1.00 30.32 197 VAL A O 1
ATOM 1539 N N . ILE A 1 198 ? 34.609 8.952 41.663 1.00 25.59 198 ILE A N 1
ATOM 1540 C CA . ILE A 1 198 ? 35.110 7.669 42.161 1.00 23.69 198 ILE A CA 1
ATOM 1541 C C . ILE A 1 198 ? 36.070 6.893 41.279 1.00 22.02 198 ILE A C 1
ATOM 1542 O O . ILE A 1 198 ? 36.686 5.941 41.739 1.00 20.74 198 ILE A O 1
ATOM 1547 N N . ASP A 1 199 ? 36.186 7.274 40.017 1.00 21.56 199 ASP A N 1
ATOM 1548 C CA . ASP A 1 199 ? 37.122 6.600 39.125 1.00 24.46 199 ASP A CA 1
ATOM 1549 C C . ASP A 1 199 ? 37.298 7.475 37.894 1.00 24.94 199 ASP A C 1
ATOM 1550 O O . ASP A 1 199 ? 36.378 8.186 37.490 1.00 26.12 199 ASP A O 1
ATOM 1555 N N . VAL A 1 200 ? 38.490 7.421 37.312 1.00 24.53 200 VAL A N 1
ATOM 1556 C CA . VAL A 1 200 ? 38.825 8.204 36.133 1.00 23.84 200 VAL A CA 1
ATOM 1557 C C . VAL A 1 200 ? 40.202 7.741 35.667 1.00 25.07 200 VAL A C 1
ATOM 1558 O O . VAL A 1 200 ? 40.957 7.157 36.441 1.00 23.74 200 VAL A O 1
ATOM 1562 N N . ASN A 1 201 ? 40.534 7.981 34.407 1.00 25.50 201 ASN A N 1
ATOM 1563 C CA . ASN A 1 201 ? 41.835 7.560 33.913 1.00 28.21 201 ASN A CA 1
ATOM 1564 C C . ASN A 1 201 ? 42.891 8.614 34.231 1.00 30.90 201 ASN A C 1
ATOM 1565 O O . ASN A 1 201 ? 42.583 9.801 34.380 1.00 29.73 201 ASN A O 1
ATOM 1570 N N . ASN A 1 202 ? 44.137 8.169 34.341 1.00 32.43 202 ASN A N 1
ATOM 1571 C CA . ASN A 1 202 ? 45.255 9.064 34.614 1.00 34.70 202 ASN A CA 1
ATOM 1572 C C . ASN A 1 202 ? 45.602 9.753 33.290 1.00 34.31 202 ASN A C 1
ATOM 1573 O O . ASN A 1 202 ? 46.567 9.392 32.624 1.00 34.58 202 ASN A O 1
ATOM 1578 N N . ALA A 1 203 ? 44.806 10.742 32.908 1.00 36.93 203 ALA A N 1
ATOM 1579 C CA . ALA A 1 203 ? 45.021 11.453 31.648 1.00 38.67 203 ALA A CA 1
ATOM 1580 C C . ALA A 1 203 ? 46.398 12.091 31.513 1.00 40.12 203 ALA A C 1
ATOM 1581 O O . ALA A 1 203 ? 47.087 11.885 30.512 1.00 39.77 203 ALA A O 1
ATOM 1583 N N . LEU A 1 204 ? 46.804 12.855 32.521 1.00 41.17 204 LEU A N 1
ATOM 1584 C CA . LEU A 1 204 ? 48.089 13.536 32.470 1.00 44.24 204 LEU A CA 1
ATOM 1585 C C . LEU A 1 204 ? 49.309 12.646 32.254 1.00 44.63 204 LEU A C 1
ATOM 1586 O O . LEU A 1 204 ? 50.310 13.100 31.704 1.00 45.04 204 LEU A O 1
ATOM 1591 N N . ASP A 1 205 ? 49.233 11.388 32.679 1.00 44.46 205 ASP A N 1
ATOM 1592 C CA . ASP A 1 205 ? 50.348 10.469 32.495 1.00 44.70 205 ASP A CA 1
ATOM 1593 C C . ASP A 1 205 ? 50.181 9.536 31.292 1.00 44.86 205 ASP A C 1
ATOM 1594 O O . ASP A 1 205 ? 50.859 8.510 31.206 1.00 45.29 205 ASP A O 1
ATOM 1599 N N . GLY A 1 206 ? 49.272 9.883 30.380 1.00 43.83 206 GLY A N 1
ATOM 1600 C CA . GLY A 1 206 ? 49.072 9.088 29.176 1.00 42.36 206 GLY A CA 1
ATOM 1601 C C . GLY A 1 206 ? 48.281 7.788 29.221 1.00 42.74 206 GLY A C 1
ATOM 1602 O O . GLY A 1 206 ? 48.409 6.960 28.321 1.00 42.94 206 GLY A O 1
ATOM 1603 N N . ASP A 1 207 ? 47.475 7.586 30.258 1.00 43.16 207 ASP A N 1
ATOM 1604 C CA . ASP A 1 207 ? 46.656 6.379 30.358 1.00 40.14 207 ASP A CA 1
ATOM 1605 C C . ASP A 1 207 ? 45.243 6.736 29.913 1.00 37.19 207 ASP A C 1
ATOM 1606 O O . ASP A 1 207 ? 44.652 7.683 30.427 1.00 37.44 207 ASP A O 1
ATOM 1611 N N . GLY A 1 208 ? 44.714 5.990 28.948 1.00 34.58 208 GLY A N 1
ATOM 1612 C CA . GLY A 1 208 ? 43.372 6.254 28.451 1.00 32.10 208 GLY A CA 1
ATOM 1613 C C . GLY A 1 208 ? 43.253 6.198 26.936 1.00 29.87 208 GLY A C 1
ATOM 1614 O O . GLY A 1 208 ? 44.120 5.644 26.265 1.00 31.26 208 GLY A O 1
ATOM 1615 N N . PRO A 1 209 ? 42.181 6.755 26.360 1.00 27.41 209 PRO A N 1
ATOM 1616 C CA . PRO A 1 209 ? 42.029 6.726 24.902 1.00 26.75 209 PRO A CA 1
ATOM 1617 C C . PRO A 1 209 ? 43.080 7.638 24.281 1.00 26.62 209 PRO A C 1
ATOM 1618 O O . PRO A 1 209 ? 43.576 8.532 24.954 1.00 26.86 209 PRO A O 1
ATOM 1622 N N . PHE A 1 210 ? 43.441 7.433 23.018 1.00 27.43 210 PHE A N 1
ATOM 1623 C CA . PHE A 1 210 ? 44.442 8.327 22.450 1.00 29.55 210 PHE A CA 1
ATOM 1624 C C . PHE A 1 210 ? 43.780 9.656 22.116 1.00 31.82 210 PHE A C 1
ATOM 1625 O O . PHE A 1 210 ? 42.571 9.725 21.904 1.00 31.76 210 PHE A O 1
ATOM 1633 N N . THR A 1 211 ? 44.574 10.718 22.108 1.00 34.69 211 THR A N 1
ATOM 1634 C CA . THR A 1 211 ? 44.052 12.060 21.874 1.00 36.23 211 THR A CA 1
ATOM 1635 C C . THR A 1 211 ? 44.635 12.720 20.640 1.00 36.25 211 THR A C 1
ATOM 1636 O O . THR A 1 211 ? 45.434 12.121 19.932 1.00 37.89 211 THR A O 1
ATOM 1640 N N . PRO A 1 212 ? 44.233 13.970 20.362 1.00 36.64 212 PRO A N 1
ATOM 1641 C CA . PRO A 1 212 ? 44.770 14.653 19.190 1.00 37.56 212 PRO A CA 1
ATOM 1642 C C . PRO A 1 212 ? 46.293 14.763 19.250 1.00 38.62 212 PRO A C 1
ATOM 1643 O O . PRO A 1 212 ? 46.950 14.861 18.219 1.00 37.74 212 PRO A O 1
ATOM 1647 N N . GLU A 1 213 ? 46.849 14.725 20.459 1.00 40.19 213 GLU A N 1
ATOM 1648 C CA . GLU A 1 213 ? 48.292 14.849 20.624 1.00 41.55 213 GLU A CA 1
ATOM 1649 C C . GLU A 1 213 ? 48.979 13.773 21.462 1.00 40.74 213 GLU A C 1
ATOM 1650 O O . GLU A 1 213 ? 50.200 13.670 21.442 1.00 40.40 213 GLU A O 1
ATOM 1656 N N . ARG A 1 214 ? 48.215 12.970 22.193 1.00 40.60 214 ARG A N 1
ATOM 1657 C CA . ARG A 1 214 ? 48.810 11.923 23.019 1.00 39.98 214 ARG A CA 1
ATOM 1658 C C . ARG A 1 214 ? 48.445 10.539 22.491 1.00 39.07 214 ARG A C 1
ATOM 1659 O O . ARG A 1 214 ? 47.407 10.360 21.857 1.00 40.60 214 ARG A O 1
ATOM 1667 N N . SER A 1 215 ? 49.301 9.560 22.757 1.00 37.25 215 SER A N 1
ATOM 1668 C CA . SER A 1 215 ? 49.078 8.195 22.286 1.00 36.47 215 SER A CA 1
ATOM 1669 C C . SER A 1 215 ? 48.146 7.385 23.181 1.00 36.36 215 SER A C 1
ATOM 1670 O O . SER A 1 215 ? 47.537 6.415 22.737 1.00 36.19 215 SER A O 1
ATOM 1673 N N . GLY A 1 216 ? 48.045 7.776 24.445 1.00 36.42 216 GLY A N 1
ATOM 1674 C CA . GLY A 1 216 ? 47.192 7.050 25.362 1.00 35.46 216 GLY A CA 1
ATOM 1675 C C . GLY A 1 216 ? 47.773 5.679 25.628 1.00 35.27 216 GLY A C 1
ATOM 1676 O O . GLY A 1 216 ? 48.895 5.393 25.227 1.00 38.45 216 GLY A O 1
ATOM 1677 N N . THR A 1 217 ? 47.014 4.829 26.306 1.00 34.63 217 THR A N 1
ATOM 1678 C CA . THR A 1 217 ? 47.464 3.484 26.620 1.00 33.68 217 THR A CA 1
ATOM 1679 C C . THR A 1 217 ? 48.043 2.773 25.403 1.00 32.80 217 THR A C 1
ATOM 1680 O O . THR A 1 217 ? 47.479 2.822 24.315 1.00 31.80 217 THR A O 1
ATOM 1684 N N . LEU A 1 218 ? 49.181 2.116 25.596 1.00 33.61 218 LEU A N 1
ATOM 1685 C CA . LEU A 1 218 ? 49.836 1.394 24.511 1.00 34.73 218 LEU A CA 1
ATOM 1686 C C . LEU A 1 218 ? 50.028 -0.067 24.896 1.00 34.93 218 LEU A C 1
ATOM 1687 O O . LEU A 1 218 ? 50.010 -0.405 26.081 1.00 33.71 218 LEU A O 1
ATOM 1692 N N . PRO A 1 219 ? 50.194 -0.954 23.898 1.00 35.74 219 PRO A N 1
ATOM 1693 C CA . PRO A 1 219 ? 50.388 -2.392 24.129 1.00 38.60 219 PRO A CA 1
ATOM 1694 C C . PRO A 1 219 ? 51.558 -2.632 25.076 1.00 41.22 219 PRO A C 1
ATOM 1695 O O . PRO A 1 219 ? 52.629 -2.063 24.895 1.00 42.66 219 PRO A O 1
ATOM 1699 N N . LEU A 1 220 ? 51.349 -3.473 26.083 1.00 42.80 220 LEU A N 1
ATOM 1700 C CA . LEU A 1 220 ? 52.383 -3.748 27.072 1.00 45.28 220 LEU A CA 1
ATOM 1701 C C . LEU A 1 220 ? 53.644 -4.382 26.496 1.00 47.84 220 LEU A C 1
ATOM 1702 O O . LEU A 1 220 ? 54.710 -3.766 26.508 1.00 47.90 220 LEU A O 1
ATOM 1707 N N . THR A 1 221 ? 53.523 -5.609 25.996 1.00 49.62 221 THR A N 1
ATOM 1708 C CA . THR A 1 221 ? 54.665 -6.310 25.429 1.00 50.63 221 THR A CA 1
ATOM 1709 C C . THR A 1 221 ? 55.380 -5.462 24.386 1.00 52.48 221 THR A C 1
ATOM 1710 O O . THR A 1 221 ? 56.548 -5.128 24.554 1.00 53.19 221 THR A O 1
ATOM 1714 N N . GLN A 1 222 ? 54.685 -5.097 23.317 1.00 54.44 222 GLN A N 1
ATOM 1715 C CA . GLN A 1 222 ? 55.299 -4.280 22.275 1.00 56.56 222 GLN A CA 1
ATOM 1716 C C . GLN A 1 222 ? 56.029 -3.076 22.859 1.00 58.78 222 GLN A C 1
ATOM 1717 O O . GLN A 1 222 ? 56.971 -2.563 22.258 1.00 60.20 222 GLN A O 1
ATOM 1723 N N . LEU A 1 223 ? 55.591 -2.622 24.027 1.00 60.71 223 LEU A N 1
ATOM 1724 C CA . LEU A 1 223 ? 56.213 -1.469 24.664 1.00 63.48 223 LEU A CA 1
ATOM 1725 C C . LEU A 1 223 ? 57.506 -1.880 25.352 1.00 65.41 223 LEU A C 1
ATOM 1726 O O . LEU A 1 223 ? 58.570 -1.359 25.035 1.00 66.00 223 LEU A O 1
ATOM 1731 N N . VAL A 1 224 ? 57.411 -2.815 26.293 1.00 67.84 224 VAL A N 1
ATOM 1732 C CA . VAL A 1 224 ? 58.584 -3.293 27.018 1.00 70.67 224 VAL A CA 1
ATOM 1733 C C . VAL A 1 224 ? 59.663 -3.752 26.042 1.00 73.42 224 VAL A C 1
ATOM 1734 O O . VAL A 1 224 ? 60.845 -3.785 26.377 1.00 74.13 224 VAL A O 1
ATOM 1738 N N . ASP A 1 225 ? 59.250 -4.108 24.832 1.00 76.34 225 ASP A N 1
ATOM 1739 C CA . ASP A 1 225 ? 60.193 -4.536 23.811 1.00 79.17 225 ASP A CA 1
ATOM 1740 C C . ASP A 1 225 ? 60.832 -3.295 23.204 1.00 81.64 225 ASP A C 1
ATOM 1741 O O . ASP A 1 225 ? 62.040 -3.102 23.316 1.00 82.67 225 ASP A O 1
ATOM 1746 N N . LEU A 1 226 ? 60.021 -2.446 22.579 1.00 84.62 226 LEU A N 1
ATOM 1747 C CA . LEU A 1 226 ? 60.530 -1.217 21.977 1.00 87.13 226 LEU A CA 1
ATOM 1748 C C . LEU A 1 226 ? 61.126 -0.322 23.057 1.00 89.13 226 LEU A C 1
ATOM 1749 O O . LEU A 1 226 ? 61.733 0.705 22.755 1.00 89.38 226 LEU A O 1
ATOM 1754 N N . CYS A 1 227 ? 60.947 -0.718 24.315 1.00 91.69 227 CYS A N 1
ATOM 1755 C CA . CYS A 1 227 ? 61.466 0.045 25.445 1.00 94.55 227 CYS A CA 1
ATOM 1756 C C . CYS A 1 227 ? 62.982 0.091 25.322 1.00 96.42 227 CYS A C 1
ATOM 1757 O O . CYS A 1 227 ? 63.556 1.145 25.049 1.00 96.97 227 CYS A O 1
ATOM 1760 N N . PHE A 1 228 ? 63.634 -1.050 25.524 1.00 98.32 228 PHE A N 1
ATOM 1761 C CA . PHE A 1 228 ? 65.083 -1.100 25.392 1.00 100.69 228 PHE A CA 1
ATOM 1762 C C . PHE A 1 228 ? 65.492 -1.800 24.099 1.00 101.95 228 PHE A C 1
ATOM 1763 O O . PHE A 1 228 ? 66.105 -2.869 24.110 1.00 101.70 228 PHE A O 1
ATOM 1771 N N . SER A 1 229 ? 65.136 -1.171 22.983 1.00 103.60 229 SER A N 1
ATOM 1772 C CA . SER A 1 229 ? 65.441 -1.680 21.652 1.00 105.59 229 SER A CA 1
ATOM 1773 C C . SER A 1 229 ? 66.501 -0.790 21.011 1.00 107.06 229 SER A C 1
ATOM 1774 O O . SER A 1 229 ? 66.522 -0.609 19.792 1.00 106.88 229 SER A O 1
ATOM 1777 N N . GLY A 1 230 ? 67.379 -0.233 21.840 1.00 108.35 230 GLY A N 1
ATOM 1778 C CA . GLY A 1 230 ? 68.417 0.640 21.328 1.00 110.30 230 GLY A CA 1
ATOM 1779 C C . GLY A 1 230 ? 67.849 1.998 20.964 1.00 111.56 230 GLY A C 1
ATOM 1780 O O . GLY A 1 230 ? 68.518 3.021 21.111 1.00 111.65 230 GLY A O 1
ATOM 1781 N N . LYS A 1 231 ? 66.605 2.004 20.488 1.00 112.99 231 LYS A N 1
ATOM 1782 C CA . LYS A 1 231 ? 65.919 3.236 20.105 1.00 114.07 231 LYS A CA 1
ATOM 1783 C C . LYS A 1 231 ? 65.765 4.127 21.330 1.00 115.39 231 LYS A C 1
ATOM 1784 O O . LYS A 1 231 ? 65.143 5.191 21.262 1.00 114.95 231 LYS A O 1
ATOM 1790 N N . PHE A 1 232 ? 66.332 3.680 22.449 1.00 117.04 232 PHE A N 1
ATOM 1791 C CA . PHE A 1 232 ? 66.252 4.413 23.704 1.00 118.65 232 PHE A CA 1
ATOM 1792 C C . PHE A 1 232 ? 66.763 5.833 23.638 1.00 119.58 232 PHE A C 1
ATOM 1793 O O . PHE A 1 232 ? 67.935 6.081 23.416 1.00 119.88 232 PHE A O 1
ATOM 1801 N N . THR A 1 233 ? 65.824 6.738 23.830 1.00 120.12 233 THR A N 1
ATOM 1802 C CA . THR A 1 233 ? 65.962 8.169 23.941 1.00 120.63 233 THR A CA 1
ATOM 1803 C C . THR A 1 233 ? 64.924 8.497 25.025 1.00 121.12 233 THR A C 1
ATOM 1804 O O . THR A 1 233 ? 63.785 8.818 24.722 1.00 121.15 233 THR A O 1
ATOM 1808 N N . TYR A 1 234 ? 65.358 8.393 26.310 1.00 121.82 234 TYR A N 1
ATOM 1809 C CA . TYR A 1 234 ? 64.501 8.670 27.487 1.00 122.62 234 TYR A CA 1
ATOM 1810 C C . TYR A 1 234 ? 63.577 9.847 27.200 1.00 123.78 234 TYR A C 1
ATOM 1811 O O . TYR A 1 234 ? 62.427 9.853 27.630 1.00 124.05 234 TYR A O 1
ATOM 1820 N N . GLU A 1 235 ? 64.081 10.834 26.464 1.00 124.92 235 GLU A N 1
ATOM 1821 C CA . GLU A 1 235 ? 63.290 12.008 26.102 1.00 126.11 235 GLU A CA 1
ATOM 1822 C C . GLU A 1 235 ? 62.337 11.696 24.948 1.00 126.63 235 GLU A C 1
ATOM 1823 O O . GLU A 1 235 ? 61.117 11.756 25.105 1.00 127.06 235 GLU A O 1
ATOM 1829 N N . GLU A 1 236 ? 62.904 11.368 23.791 1.00 127.03 236 GLU A N 1
ATOM 1830 C CA . GLU A 1 236 ? 62.122 11.049 22.598 1.00 127.37 236 GLU A CA 1
ATOM 1831 C C . GLU A 1 236 ? 61.023 10.029 22.882 1.00 127.23 236 GLU A C 1
ATOM 1832 O O . GLU A 1 236 ? 59.868 10.223 22.498 1.00 127.23 236 GLU A O 1
ATOM 1846 N N . LYS A 1 238 ? 59.806 9.429 25.658 1.00 121.93 238 LYS A N 1
ATOM 1847 C CA . LYS A 1 238 ? 58.951 9.985 26.700 1.00 119.29 238 LYS A CA 1
ATOM 1848 C C . LYS A 1 238 ? 57.964 11.021 26.167 1.00 117.69 238 LYS A C 1
ATOM 1849 O O . LYS A 1 238 ? 56.949 11.297 26.806 1.00 117.98 238 LYS A O 1
ATOM 1855 N N . LYS A 1 239 ? 58.254 11.592 25.002 1.00 115.50 239 LYS A N 1
ATOM 1856 C CA . LYS A 1 239 ? 57.366 12.595 24.425 1.00 113.17 239 LYS A CA 1
ATOM 1857 C C . LYS A 1 239 ? 56.262 11.955 23.596 1.00 111.53 239 LYS A C 1
ATOM 1858 O O . LYS A 1 239 ? 55.408 12.647 23.046 1.00 110.74 239 LYS A O 1
ATOM 1864 N N . ARG A 1 240 ? 56.291 10.629 23.504 1.00 109.98 240 ARG A N 1
ATOM 1865 C CA . ARG A 1 240 ? 55.273 9.892 22.765 1.00 108.57 240 ARG A CA 1
ATOM 1866 C C . ARG A 1 240 ? 54.171 9.487 23.738 1.00 107.46 240 ARG A C 1
ATOM 1867 O O . ARG A 1 240 ? 53.666 8.365 23.691 1.00 107.19 240 ARG A O 1
ATOM 1875 N N . ILE A 1 241 ? 53.806 10.410 24.624 1.00 106.11 241 ILE A N 1
ATOM 1876 C CA . ILE A 1 241 ? 52.776 10.155 25.624 1.00 104.02 241 ILE A CA 1
ATOM 1877 C C . ILE A 1 241 ? 51.990 11.431 25.933 1.00 102.58 241 ILE A C 1
ATOM 1878 O O . ILE A 1 241 ? 50.833 11.372 26.361 1.00 102.70 241 ILE A O 1
ATOM 1883 N N . VAL A 1 242 ? 52.628 12.580 25.717 1.00 100.03 242 VAL A N 1
ATOM 1884 C CA . VAL A 1 242 ? 52.002 13.872 25.983 1.00 97.26 242 VAL A CA 1
ATOM 1885 C C . VAL A 1 242 ? 52.294 14.903 24.894 1.00 95.23 242 VAL A C 1
ATOM 1886 O O . VAL A 1 242 ? 51.664 15.962 24.850 1.00 95.58 242 VAL A O 1
ATOM 1890 N N . GLY A 1 243 ? 53.238 14.592 24.008 1.00 92.13 243 GLY A N 1
ATOM 1891 C CA . GLY A 1 243 ? 53.580 15.533 22.957 1.00 88.66 243 GLY A CA 1
ATOM 1892 C C . GLY A 1 243 ? 53.433 15.051 21.525 1.00 86.60 243 GLY A C 1
ATOM 1893 O O . GLY A 1 243 ? 52.623 15.590 20.768 1.00 86.17 243 GLY A O 1
ATOM 1894 N N . ASN A 1 244 ? 54.218 14.043 21.149 1.00 83.93 244 ASN A N 1
ATOM 1895 C CA . ASN A 1 244 ? 54.197 13.502 19.791 1.00 80.48 244 ASN A CA 1
ATOM 1896 C C . ASN A 1 244 ? 53.493 12.148 19.673 1.00 77.44 244 ASN A C 1
ATOM 1897 O O . ASN A 1 244 ? 54.139 11.099 19.601 1.00 78.28 244 ASN A O 1
ATOM 1902 N N . GLY A 1 245 ? 52.165 12.180 19.645 1.00 72.86 245 GLY A N 1
ATOM 1903 C CA . GLY A 1 245 ? 51.390 10.957 19.532 1.00 67.02 245 GLY A CA 1
ATOM 1904 C C . GLY A 1 245 ? 49.954 11.278 19.176 1.00 62.37 245 GLY A C 1
ATOM 1905 O O . GLY A 1 245 ? 49.576 12.443 19.124 1.00 63.66 245 GLY A O 1
ATOM 1906 N N . GLY A 1 246 ? 49.146 10.260 18.920 1.00 57.97 246 GLY A N 1
ATOM 1907 C CA . GLY A 1 246 ? 47.758 10.514 18.584 1.00 52.70 246 GLY A CA 1
ATOM 1908 C C . GLY A 1 246 ? 47.560 10.978 17.158 1.00 49.87 246 GLY A C 1
ATOM 1909 O O . GLY A 1 246 ? 48.341 10.630 16.274 1.00 50.21 246 GLY A O 1
ATOM 1910 N N . LEU A 1 247 ? 46.520 11.770 16.925 1.00 46.21 247 LEU A N 1
ATOM 1911 C CA . LEU A 1 247 ? 46.238 12.252 15.581 1.00 44.87 247 LEU A CA 1
ATOM 1912 C C . LEU A 1 247 ? 47.435 12.904 14.897 1.00 43.83 247 LEU A C 1
ATOM 1913 O O . LEU A 1 247 ? 47.657 12.704 13.703 1.00 44.10 247 LEU A O 1
ATOM 1918 N N . VAL A 1 248 ? 48.207 13.677 15.650 1.00 42.88 248 VAL A N 1
ATOM 1919 C CA . VAL A 1 248 ? 49.360 14.364 15.085 1.00 42.50 248 VAL A CA 1
ATOM 1920 C C . VAL A 1 248 ? 50.395 13.392 14.532 1.00 41.78 248 VAL A C 1
ATOM 1921 O O . VAL A 1 248 ? 51.073 13.686 13.551 1.00 42.68 248 VAL A O 1
ATOM 1925 N N . ALA A 1 249 ? 50.502 12.231 15.165 1.00 40.77 249 ALA A N 1
ATOM 1926 C CA . ALA A 1 249 ? 51.450 11.209 14.755 1.00 38.37 249 ALA A CA 1
ATOM 1927 C C . ALA A 1 249 ? 50.980 10.455 13.519 1.00 38.45 249 ALA A C 1
ATOM 1928 O O . ALA A 1 249 ? 51.797 9.983 12.735 1.00 40.22 249 ALA A O 1
ATOM 1930 N N . TYR A 1 250 ? 49.669 10.331 13.345 1.00 37.56 2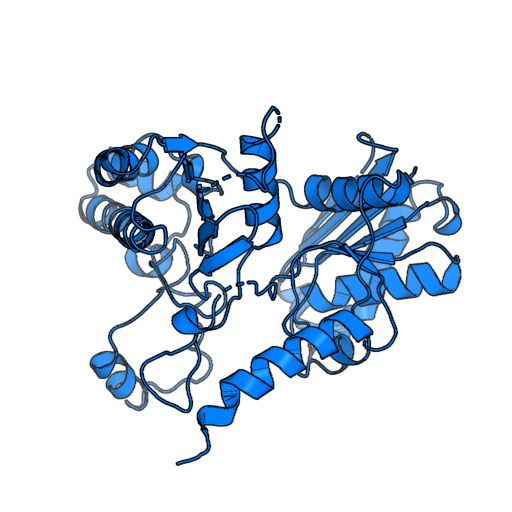50 TYR A N 1
ATOM 1931 C CA . TYR A 1 250 ? 49.133 9.620 12.188 1.00 37.34 250 TYR A CA 1
ATOM 1932 C C . TYR A 1 250 ? 48.895 10.530 10.992 1.00 37.89 250 TYR A C 1
ATOM 1933 O O . TYR A 1 250 ? 49.277 10.205 9.874 1.00 38.90 250 TYR A O 1
ATOM 1942 N N . LEU A 1 251 ? 48.245 11.663 11.238 1.00 38.85 251 LEU A N 1
ATOM 1943 C CA . LEU A 1 251 ? 47.877 12.588 10.176 1.00 38.85 251 LEU A CA 1
ATOM 1944 C C . LEU A 1 251 ? 48.765 13.817 10.026 1.00 40.66 251 LEU A C 1
ATOM 1945 O O . LEU A 1 251 ? 48.665 14.546 9.032 1.00 40.78 251 LEU A O 1
ATOM 1950 N N . GLY A 1 252 ? 49.625 14.053 11.008 1.00 40.79 252 GLY A N 1
ATOM 1951 C CA . GLY A 1 252 ? 50.508 15.199 10.936 1.00 41.27 252 GLY A CA 1
ATOM 1952 C C . GLY A 1 252 ? 49.867 16.499 11.376 1.00 43.18 252 GLY A C 1
ATOM 1953 O O . GLY A 1 252 ? 50.320 17.573 10.996 1.00 43.87 252 GLY A O 1
ATOM 1954 N N . THR A 1 253 ? 48.808 16.410 12.174 1.00 44.83 253 THR A N 1
ATOM 1955 C CA . THR A 1 253 ? 48.125 17.599 12.673 1.00 45.16 253 THR A CA 1
ATOM 1956 C C . THR A 1 253 ? 47.261 17.253 13.881 1.00 45.48 253 THR A C 1
ATOM 1957 O O . THR A 1 253 ? 46.726 16.148 13.976 1.00 45.46 253 THR A O 1
ATOM 1961 N N . SER A 1 254 ? 47.128 18.198 14.806 1.00 44.08 254 SER A N 1
ATOM 1962 C CA . SER A 1 254 ? 46.313 17.974 15.989 1.00 42.24 254 SER A CA 1
ATOM 1963 C C . SER A 1 254 ? 45.066 18.852 15.941 1.00 42.19 254 SER A C 1
ATOM 1964 O O . SER A 1 254 ? 44.373 19.012 16.937 1.00 41.62 254 SER A O 1
ATOM 1967 N N . ASP A 1 255 ? 44.785 19.405 14.764 1.00 42.68 255 ASP A N 1
ATOM 1968 C CA . ASP A 1 255 ? 43.630 20.272 14.556 1.00 42.33 255 ASP A CA 1
ATOM 1969 C C . ASP A 1 255 ? 42.461 19.476 13.987 1.00 41.52 255 ASP A C 1
ATOM 1970 O O . ASP A 1 255 ? 42.478 19.066 12.820 1.00 38.31 255 ASP A O 1
ATOM 1975 N N . ALA A 1 256 ? 41.442 19.269 14.813 1.00 40.95 256 ALA A N 1
ATOM 1976 C CA . ALA A 1 256 ? 40.263 18.517 14.406 1.00 40.43 256 ALA A CA 1
ATOM 1977 C C . ALA A 1 256 ? 39.585 19.128 13.186 1.00 41.34 256 ALA A C 1
ATOM 1978 O O . ALA A 1 256 ? 39.119 18.406 12.297 1.00 41.57 256 ALA A O 1
ATOM 1980 N N . ARG A 1 257 ? 39.522 20.455 13.138 1.00 41.85 257 ARG A N 1
ATOM 1981 C CA . ARG A 1 257 ? 38.896 21.120 12.000 1.00 42.99 257 ARG A CA 1
ATOM 1982 C C . ARG A 1 257 ? 39.645 20.774 10.714 1.00 42.54 257 ARG A C 1
ATOM 1983 O O . ARG A 1 257 ? 39.043 20.687 9.647 1.00 43.68 257 ARG A O 1
ATOM 1991 N N . GLU A 1 258 ? 40.957 20.576 10.821 1.00 42.29 258 GLU A N 1
ATOM 1992 C CA . GLU A 1 258 ? 41.778 20.236 9.661 1.00 43.80 258 GLU A CA 1
ATOM 1993 C C . GLU A 1 258 ? 41.459 18.804 9.241 1.00 41.56 258 GLU A C 1
ATOM 1994 O O . GLU A 1 258 ? 41.318 18.506 8.056 1.00 41.12 258 GLU A O 1
ATOM 2000 N N . VAL A 1 259 ? 41.332 17.927 10.231 1.00 39.50 259 VAL A N 1
ATOM 2001 C CA . VAL A 1 259 ? 41.033 16.529 9.984 1.00 37.07 259 VAL A CA 1
ATOM 2002 C C . VAL A 1 259 ? 39.644 16.350 9.386 1.00 37.02 259 VAL A C 1
ATOM 2003 O O . VAL A 1 259 ? 39.454 15.513 8.505 1.00 37.35 259 VAL A O 1
ATOM 2007 N N . VAL A 1 260 ? 38.674 17.130 9.859 1.00 36.58 260 VAL A N 1
ATOM 2008 C CA . VAL A 1 260 ? 37.310 17.043 9.340 1.00 35.54 260 VAL A CA 1
ATOM 2009 C C . VAL A 1 260 ? 37.275 17.518 7.894 1.00 37.46 260 VAL A C 1
ATOM 2010 O O . VAL A 1 260 ? 36.524 16.996 7.070 1.00 39.37 260 VAL A O 1
ATOM 2014 N N . ARG A 1 261 ? 38.094 18.515 7.585 1.00 39.02 261 ARG A N 1
ATOM 2015 C CA . ARG A 1 261 ? 38.172 19.032 6.226 1.00 39.26 261 ARG A CA 1
ATOM 2016 C C . ARG A 1 261 ? 38.635 17.897 5.321 1.00 37.84 261 ARG A C 1
ATOM 2017 O O . ARG A 1 261 ? 38.046 17.659 4.272 1.00 38.97 261 ARG A O 1
ATOM 2025 N N . ARG A 1 262 ? 39.683 17.187 5.737 1.00 35.73 262 ARG A N 1
ATOM 2026 C CA . ARG A 1 262 ? 40.203 16.072 4.954 1.00 35.47 262 ARG A CA 1
ATOM 2027 C C . ARG A 1 262 ? 39.172 14.972 4.741 1.00 37.57 262 ARG A C 1
ATOM 2028 O O . ARG A 1 262 ? 39.096 14.391 3.658 1.00 39.80 262 ARG A O 1
ATOM 2036 N N . ILE A 1 263 ? 38.392 14.673 5.775 1.00 36.15 263 ILE A N 1
ATOM 2037 C CA . ILE A 1 263 ? 37.375 13.637 5.672 1.00 34.89 263 ILE A CA 1
ATOM 2038 C C . ILE A 1 263 ? 36.327 14.046 4.639 1.00 36.25 263 ILE A C 1
ATOM 2039 O O . ILE A 1 263 ? 35.788 13.210 3.917 1.00 35.44 263 ILE A O 1
ATOM 2044 N N . LYS A 1 264 ? 36.035 15.337 4.567 1.00 38.93 264 LYS A N 1
ATOM 2045 C CA . LYS A 1 264 ? 35.053 15.813 3.602 1.00 43.46 264 LYS A CA 1
ATOM 2046 C C . LYS A 1 264 ? 35.577 15.744 2.160 1.00 46.24 264 LYS A C 1
ATOM 2047 O O . LYS A 1 264 ? 34.798 15.830 1.206 1.00 46.03 264 LYS A O 1
ATOM 2053 N N . GLN A 1 265 ? 36.893 15.581 2.013 1.00 48.50 265 GLN A N 1
ATOM 2054 C CA . GLN A 1 265 ? 37.532 15.501 0.701 1.00 50.10 265 GLN A CA 1
ATOM 2055 C C . GLN A 1 265 ? 37.725 14.053 0.259 1.00 49.47 265 GLN A C 1
ATOM 2056 O O . GLN A 1 265 ? 38.309 13.797 -0.793 1.00 50.65 265 GLN A O 1
ATOM 2062 N N . GLY A 1 266 ? 37.255 13.108 1.068 1.00 48.43 266 GLY A N 1
ATOM 2063 C CA . GLY A 1 266 ? 37.393 11.706 0.714 1.00 47.50 266 GLY A CA 1
ATOM 2064 C C . GLY A 1 266 ? 38.596 10.989 1.308 1.00 47.98 266 GLY A C 1
ATOM 2065 O O . GLY A 1 266 ? 38.820 9.813 1.015 1.00 49.23 266 GLY A O 1
ATOM 2066 N N . ASP A 1 267 ? 39.380 11.686 2.126 1.00 47.30 267 ASP A N 1
ATOM 2067 C CA . ASP A 1 267 ? 40.549 11.081 2.763 1.00 47.53 267 ASP A CA 1
ATOM 2068 C C . ASP A 1 267 ? 40.034 9.918 3.622 1.00 49.13 267 ASP A C 1
ATOM 2069 O O . ASP A 1 267 ? 39.244 10.129 4.544 1.00 49.65 267 ASP A O 1
ATOM 2074 N N . GLU A 1 268 ? 40.473 8.698 3.317 1.00 49.79 268 GLU A N 1
ATOM 2075 C CA . GLU A 1 268 ? 40.013 7.522 4.053 1.00 50.18 268 GLU A CA 1
ATOM 2076 C C . GLU A 1 268 ? 40.846 7.119 5.260 1.00 48.82 268 GLU A C 1
ATOM 2077 O O . GLU A 1 268 ? 40.311 6.562 6.218 1.00 49.93 268 GLU A O 1
ATOM 2083 N N . TRP A 1 269 ? 42.147 7.377 5.223 1.00 46.81 269 TRP A N 1
ATOM 2084 C CA . TRP A 1 269 ? 42.995 7.046 6.361 1.00 46.04 269 TRP A CA 1
ATOM 2085 C C . TRP A 1 269 ? 42.667 8.045 7.468 1.00 44.82 269 TRP A C 1
ATOM 2086 O O . TRP A 1 269 ? 42.659 7.699 8.648 1.00 45.74 269 TRP A O 1
ATOM 2097 N N . ALA A 1 270 ? 42.387 9.285 7.078 1.00 40.75 270 ALA A N 1
ATOM 2098 C CA . ALA A 1 270 ? 42.056 10.324 8.043 1.00 39.63 270 ALA A CA 1
ATOM 2099 C C . ALA A 1 270 ? 40.770 9.967 8.783 1.00 38.94 270 ALA A C 1
ATOM 2100 O O . ALA A 1 270 ? 40.700 10.028 10.008 1.00 37.35 270 ALA A O 1
ATOM 2102 N N . LYS A 1 271 ? 39.751 9.598 8.020 1.00 38.69 271 LYS A N 1
ATOM 2103 C CA . LYS A 1 271 ? 38.469 9.237 8.581 1.00 39.40 271 LYS A CA 1
ATOM 2104 C C . LYS A 1 271 ? 38.568 7.983 9.452 1.00 40.50 271 LYS A C 1
ATOM 2105 O O . LYS A 1 271 ? 37.880 7.864 10.465 1.00 40.69 271 LYS A O 1
ATOM 2111 N N . ARG A 1 272 ? 39.438 7.059 9.063 1.00 39.72 272 ARG A N 1
ATOM 2112 C CA . ARG A 1 272 ? 39.606 5.811 9.791 1.00 39.57 272 ARG A CA 1
ATOM 2113 C C . ARG A 1 272 ? 40.281 6.008 11.140 1.00 37.43 272 ARG A C 1
ATOM 2114 O O . ARG A 1 272 ? 39.985 5.297 12.093 1.00 38.35 272 ARG A O 1
ATOM 2122 N N . VAL A 1 273 ? 41.189 6.974 11.217 1.00 35.56 273 VAL A N 1
ATOM 2123 C CA . VAL A 1 273 ? 41.910 7.254 12.454 1.00 33.07 273 VAL A CA 1
ATOM 2124 C C . VAL A 1 273 ? 41.091 8.141 13.377 1.00 32.77 273 VAL A C 1
ATOM 2125 O O . VAL A 1 273 ? 41.143 8.006 14.596 1.00 32.82 273 VAL A O 1
ATOM 2129 N N . TYR A 1 274 ? 40.339 9.057 12.786 1.00 31.92 274 TYR A N 1
ATOM 2130 C CA . TYR A 1 274 ? 39.491 9.946 13.556 1.00 31.88 274 TYR A CA 1
ATOM 2131 C C . TYR A 1 274 ? 38.403 9.069 14.191 1.00 31.89 274 TYR A C 1
ATOM 2132 O O . TYR A 1 274 ? 38.150 9.133 15.390 1.00 33.03 274 TYR A O 1
ATOM 2141 N N . ARG A 1 275 ? 37.781 8.225 13.376 1.00 31.98 275 ARG A N 1
ATOM 2142 C CA . ARG A 1 275 ? 36.733 7.335 13.849 1.00 29.95 275 ARG A CA 1
ATOM 2143 C C . ARG A 1 275 ? 37.242 6.401 14.946 1.00 29.57 275 ARG A C 1
ATOM 2144 O O . ARG A 1 275 ? 36.481 5.975 15.814 1.00 27.99 275 ARG A O 1
ATOM 2152 N N . ALA A 1 276 ? 38.535 6.094 14.923 1.00 28.80 276 ALA A N 1
ATOM 2153 C CA . ALA A 1 276 ? 39.101 5.215 15.938 1.00 27.83 276 ALA A CA 1
ATOM 2154 C C . ALA A 1 276 ? 39.199 5.957 17.263 1.00 27.77 276 ALA A C 1
ATOM 2155 O O . ALA A 1 276 ? 39.103 5.357 18.330 1.00 28.15 276 ALA A O 1
ATOM 2165 N N . ALA A 1 278 ? 37.064 8.335 18.309 1.00 27.24 278 ALA A N 1
ATOM 2166 C CA . ALA A 1 278 ? 35.714 8.384 18.853 1.00 26.54 278 ALA A CA 1
ATOM 2167 C C . ALA A 1 278 ? 35.418 7.013 19.450 1.00 25.63 278 ALA A C 1
ATOM 2168 O O . ALA A 1 278 ? 34.873 6.887 20.541 1.00 27.66 278 ALA A O 1
ATOM 2170 N N . TYR A 1 279 ? 35.786 5.983 18.704 1.00 25.42 279 TYR A N 1
ATOM 2171 C CA . TYR A 1 279 ? 35.607 4.602 19.131 1.00 23.38 279 TYR A CA 1
ATOM 2172 C C . TYR A 1 279 ? 36.210 4.364 20.510 1.00 24.10 279 TYR A C 1
ATOM 2173 O O . TYR A 1 279 ? 35.622 3.707 21.365 1.00 26.10 279 TYR A O 1
ATOM 2182 N N . GLN A 1 280 ? 37.401 4.901 20.757 1.00 23.14 280 GLN A N 1
ATOM 2183 C CA . GLN A 1 280 ? 38.036 4.708 22.054 1.00 23.77 280 GLN A CA 1
ATOM 2184 C C . GLN A 1 280 ? 37.356 5.478 23.181 1.00 23.40 280 GLN A C 1
ATOM 2185 O O . GLN A 1 280 ? 37.208 4.964 24.283 1.00 24.62 280 GLN A O 1
ATOM 2191 N N . ILE A 1 281 ? 36.950 6.712 22.905 1.00 22.66 281 ILE A N 1
ATOM 2192 C CA . ILE A 1 281 ? 36.286 7.540 23.897 1.00 20.31 281 ILE A CA 1
ATOM 2193 C C . ILE A 1 281 ? 35.022 6.814 24.344 1.00 19.80 281 ILE A C 1
ATOM 2194 O O . ILE A 1 281 ? 34.715 6.751 25.533 1.00 17.64 281 ILE A O 1
ATOM 2199 N N . ALA A 1 282 ? 34.310 6.244 23.379 1.00 18.94 282 ALA A N 1
ATOM 2200 C CA . ALA A 1 282 ? 33.090 5.509 23.661 1.00 19.74 282 ALA A CA 1
ATOM 2201 C C . ALA A 1 282 ? 33.362 4.322 24.586 1.00 21.46 282 ALA A C 1
ATOM 2202 O O . ALA A 1 282 ? 32.642 4.108 25.563 1.00 21.64 282 ALA A O 1
ATOM 2204 N N . LYS A 1 283 ? 34.410 3.559 24.287 1.00 22.55 283 LYS A N 1
ATOM 2205 C CA . LYS A 1 283 ? 34.758 2.401 25.102 1.00 22.97 283 LYS A CA 1
ATOM 2206 C C . LYS A 1 283 ? 35.007 2.793 26.543 1.00 22.15 283 LYS A C 1
ATOM 2207 O O . LYS A 1 283 ? 34.504 2.143 27.457 1.00 23.68 283 LYS A O 1
ATOM 2213 N N . TRP A 1 284 ? 35.770 3.857 26.757 1.00 21.25 284 TRP A N 1
ATOM 2214 C CA . TRP A 1 284 ? 36.042 4.297 28.118 1.00 20.83 284 TRP A CA 1
ATOM 2215 C C . TRP A 1 284 ? 34.771 4.780 28.818 1.00 19.96 284 TRP A C 1
ATOM 2216 O O . TRP A 1 284 ? 34.589 4.555 30.011 1.00 18.57 284 TRP A O 1
ATOM 2227 N N . ILE A 1 285 ? 33.885 5.431 28.077 1.00 18.22 285 ILE A N 1
ATOM 2228 C CA . ILE A 1 285 ? 32.642 5.883 28.666 1.00 18.12 285 ILE A CA 1
ATOM 2229 C C . ILE A 1 285 ? 31.880 4.635 29.110 1.00 20.20 285 ILE A C 1
ATOM 2230 O O . ILE A 1 285 ? 31.134 4.659 30.089 1.00 21.10 285 ILE A O 1
ATOM 2235 N N . GLY A 1 286 ? 32.083 3.540 28.382 1.00 20.98 286 GLY A N 1
ATOM 2236 C CA . GLY A 1 286 ? 31.438 2.289 28.728 1.00 19.35 286 GLY A CA 1
ATOM 2237 C C . GLY A 1 286 ? 32.035 1.775 30.026 1.00 22.10 286 GLY A C 1
ATOM 2238 O O . GLY A 1 286 ? 31.322 1.240 30.873 1.00 21.73 286 GLY A O 1
ATOM 2239 N N . LYS A 1 287 ? 33.347 1.940 30.187 1.00 23.97 287 LYS A N 1
ATOM 2240 C CA . LYS A 1 287 ? 34.018 1.500 31.405 1.00 25.18 287 LYS A CA 1
ATOM 2241 C C . LYS A 1 287 ? 33.410 2.217 32.597 1.00 24.09 287 LYS A C 1
ATOM 2242 O O . LYS A 1 287 ? 33.064 1.590 33.601 1.00 23.62 287 LYS A O 1
ATOM 2256 N N . ALA A 1 289 ? 30.496 3.606 32.794 1.00 23.38 289 ALA A N 1
ATOM 2257 C CA . ALA A 1 289 ? 29.092 3.251 32.986 1.00 22.33 289 ALA A CA 1
ATOM 2258 C C . ALA A 1 289 ? 29.032 2.004 33.874 1.00 22.76 289 ALA A C 1
ATOM 2259 O O . ALA A 1 289 ? 28.167 1.885 34.740 1.00 21.17 289 ALA A O 1
ATOM 2261 N N . ALA A 1 290 ? 29.965 1.080 33.661 1.00 22.32 290 ALA A N 1
ATOM 2262 C CA . ALA A 1 290 ? 30.009 -0.145 34.452 1.00 21.68 290 ALA A CA 1
ATOM 2263 C C . ALA A 1 290 ? 30.420 0.169 35.877 1.00 22.06 290 ALA A C 1
ATOM 2264 O O . ALA A 1 290 ? 30.097 -0.580 36.805 1.00 23.87 290 ALA A O 1
ATOM 2266 N N . VAL A 1 291 ? 31.142 1.275 36.051 1.00 19.84 291 VAL A N 1
ATOM 2267 C CA . VAL A 1 291 ? 31.586 1.697 37.380 1.00 18.43 291 VAL A CA 1
ATOM 2268 C C . VAL A 1 291 ? 30.388 2.190 38.180 1.00 19.38 291 VAL A C 1
ATOM 2269 O O . VAL A 1 291 ? 30.315 2.017 39.393 1.00 18.40 291 VAL A O 1
ATOM 2273 N N . LEU A 1 292 ? 29.443 2.802 37.484 1.00 20.30 292 LEU A N 1
ATOM 2274 C CA . LEU A 1 292 ? 28.245 3.315 38.121 1.00 22.20 292 LEU A CA 1
ATOM 2275 C C . LEU A 1 292 ? 27.134 2.277 38.119 1.00 23.27 292 LEU A C 1
ATOM 2276 O O . LEU A 1 292 ? 25.987 2.585 38.439 1.00 25.96 292 LEU A O 1
ATOM 2281 N N . LYS A 1 293 ? 27.474 1.042 37.756 1.00 25.41 293 LYS A N 1
ATOM 2282 C CA . LYS A 1 293 ? 26.488 -0.044 37.714 1.00 25.10 293 LYS A CA 1
ATOM 2283 C C . LYS A 1 293 ? 25.299 0.300 36.814 1.00 23.34 293 LYS A C 1
ATOM 2284 O O . LYS A 1 293 ? 24.179 -0.136 37.059 1.00 22.98 293 LYS A O 1
ATOM 2290 N N . GLY A 1 294 ? 25.544 1.099 35.786 1.00 22.15 294 GLY A N 1
ATOM 2291 C CA . GLY A 1 294 ? 24.474 1.475 34.883 1.00 23.21 294 GLY A CA 1
ATOM 2292 C C . GLY A 1 294 ? 23.619 2.638 35.354 1.00 23.86 294 GLY A C 1
ATOM 2293 O O . GLY A 1 294 ? 22.856 3.187 34.564 1.00 22.64 294 GLY A O 1
ATOM 2294 N N . GLU A 1 295 ? 23.737 3.013 36.629 1.00 26.26 295 GLU A N 1
ATOM 2295 C CA . GLU A 1 295 ? 22.963 4.132 37.189 1.00 26.90 295 GLU A CA 1
ATOM 2296 C C . GLU A 1 295 ? 23.576 5.448 36.726 1.00 24.60 295 GLU A C 1
ATOM 2297 O O . GLU A 1 295 ? 24.307 6.090 37.466 1.00 25.35 295 GLU A O 1
ATOM 2303 N N . VAL A 1 296 ? 23.274 5.849 35.502 1.00 22.74 296 VAL A N 1
ATOM 2304 C CA . VAL A 1 296 ? 23.831 7.075 34.958 1.00 22.23 296 VAL A CA 1
ATOM 2305 C C . VAL A 1 296 ? 22.709 8.022 34.569 1.00 23.52 296 VAL A C 1
ATOM 2306 O O . V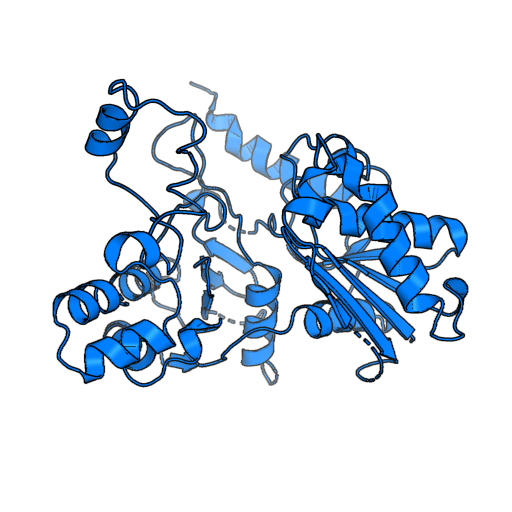AL A 1 296 ? 21.783 7.638 33.851 1.00 25.13 296 VAL A O 1
ATOM 2310 N N . ASP A 1 297 ? 22.779 9.260 35.036 1.00 22.55 297 ASP A N 1
ATOM 2311 C CA . ASP A 1 297 ? 21.738 10.210 34.678 1.00 24.83 297 ASP A CA 1
ATOM 2312 C C . ASP A 1 297 ? 22.049 10.803 33.306 1.00 23.50 297 ASP A C 1
ATOM 2313 O O . ASP A 1 297 ? 21.189 10.812 32.425 1.00 24.22 297 ASP A O 1
ATOM 2318 N N . PHE A 1 298 ? 23.279 11.281 33.124 1.00 22.08 298 PHE A N 1
ATOM 2319 C CA . PHE A 1 298 ? 23.697 11.845 31.843 1.00 22.07 298 PHE A CA 1
ATOM 2320 C C . PHE A 1 298 ? 25.150 11.553 31.517 1.00 21.05 298 PHE A C 1
ATOM 2321 O O . PHE A 1 298 ? 25.966 11.340 32.408 1.00 22.40 298 PHE A O 1
ATOM 2329 N N . ILE A 1 299 ? 25.451 11.513 30.223 1.00 19.07 299 ILE A N 1
ATOM 2330 C CA . ILE A 1 299 ? 26.770 11.364 29.697 1.00 17.56 299 ILE A CA 1
ATOM 2331 C C . ILE A 1 299 ? 27.091 12.763 29.184 1.00 18.34 299 ILE A C 1
ATOM 2332 O O . ILE A 1 299 ? 26.326 13.292 28.360 1.00 18.21 299 ILE A O 1
ATOM 2337 N N . VAL A 1 300 ? 28.179 13.377 29.630 1.00 19.67 300 VAL A N 1
ATOM 2338 C CA . VAL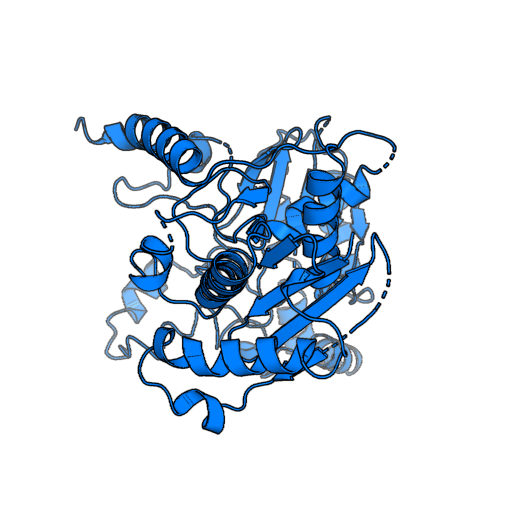 A 1 300 ? 28.491 14.731 29.202 1.00 19.09 300 VAL A CA 1
ATOM 2339 C C . VAL A 1 300 ? 29.780 14.856 28.419 1.00 20.41 300 VAL A C 1
ATOM 2340 O O . VAL A 1 300 ? 30.857 14.496 28.896 1.00 19.00 300 VAL A O 1
ATOM 2344 N N . LEU A 1 301 ? 29.663 15.382 27.208 1.00 23.23 301 LEU A N 1
ATOM 2345 C CA . LEU A 1 301 ? 30.827 15.583 26.367 1.00 25.51 301 LEU A CA 1
ATOM 2346 C C . LEU A 1 301 ? 31.243 17.046 26.499 1.00 25.91 301 LEU A C 1
ATOM 2347 O O . LEU A 1 301 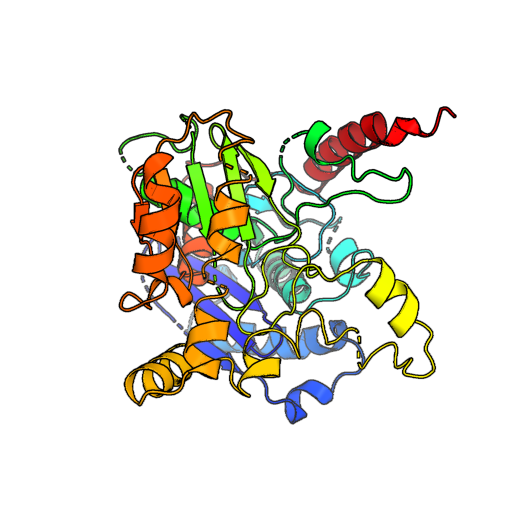? 30.465 17.944 26.196 1.00 26.81 301 LEU A O 1
ATOM 2352 N N . THR A 1 302 ? 32.462 17.282 26.966 1.00 27.81 302 THR A N 1
ATOM 2353 C CA . THR A 1 302 ? 32.963 18.644 27.120 1.00 30.52 302 THR A CA 1
ATOM 2354 C C . THR A 1 302 ? 34.395 18.751 26.591 1.00 31.08 302 THR A C 1
ATOM 2355 O O . THR A 1 302 ? 35.050 17.744 26.335 1.00 32.73 302 THR A O 1
ATOM 2359 N N . GLY A 1 303 ? 34.874 19.975 26.420 1.00 32.16 303 GLY A N 1
ATOM 2360 C CA . GLY A 1 303 ? 36.216 20.172 25.903 1.00 31.17 303 GLY A CA 1
ATOM 2361 C C . GLY A 1 303 ? 36.181 20.606 24.450 1.00 30.27 303 GLY A C 1
ATOM 2362 O O . GLY A 1 303 ? 35.113 20.661 23.839 1.00 29.98 303 GLY A O 1
ATOM 2363 N N . GLY A 1 304 ? 37.351 20.906 23.892 1.00 31.00 304 GLY A N 1
ATOM 2364 C CA . GLY A 1 304 ? 37.427 21.345 22.508 1.00 30.22 304 GLY A CA 1
ATOM 2365 C C . GLY A 1 304 ? 36.786 20.420 21.486 1.00 32.22 304 GLY A C 1
ATOM 2366 O O . GLY A 1 304 ? 36.039 20.868 20.612 1.00 31.54 304 GLY A O 1
ATOM 2367 N N . LEU A 1 305 ? 37.064 19.124 21.597 1.00 32.07 305 LEU A N 1
ATOM 2368 C CA . LEU A 1 305 ? 36.522 18.159 20.656 1.00 32.41 305 LEU A CA 1
ATOM 2369 C C . LEU A 1 305 ? 34.999 18.102 20.670 1.00 34.46 305 LEU A C 1
ATOM 2370 O O . LEU A 1 305 ? 34.392 17.563 19.744 1.00 36.17 305 LEU A O 1
ATOM 2375 N N . ALA A 1 306 ? 34.374 18.659 21.704 1.00 34.33 306 ALA A N 1
ATOM 2376 C CA . ALA A 1 306 ? 32.915 18.642 21.782 1.00 35.86 306 ALA A CA 1
ATOM 2377 C C . ALA A 1 306 ? 32.326 19.620 20.771 1.00 37.71 306 ALA A C 1
ATOM 2378 O O . ALA A 1 306 ? 31.125 19.603 20.498 1.00 39.20 306 ALA A O 1
ATOM 2380 N N . HIS A 1 307 ? 33.179 20.473 20.215 1.00 38.75 307 HIS A N 1
ATOM 2381 C CA . HIS A 1 307 ? 32.738 21.442 19.219 1.00 40.10 307 HIS A CA 1
ATOM 2382 C C . HIS A 1 307 ? 32.482 20.745 17.885 1.00 39.60 307 HIS A C 1
ATOM 2383 O O . HIS A 1 307 ? 31.648 21.188 17.098 1.00 40.42 307 HIS A O 1
ATOM 2390 N N . GLU A 1 308 ? 33.207 19.663 17.624 1.00 38.01 308 GLU A N 1
ATOM 2391 C CA . GLU A 1 308 ? 33.056 18.951 16.360 1.00 37.94 308 GLU A CA 1
ATOM 2392 C C . GLU A 1 308 ? 31.787 18.095 16.330 1.00 37.73 308 GLU A C 1
ATOM 2393 O O . GLU A 1 308 ? 31.801 16.925 16.701 1.00 37.06 308 GLU A O 1
ATOM 2399 N N . LYS A 1 309 ? 30.697 18.695 15.857 1.00 38.71 309 LYS A N 1
ATOM 2400 C CA . LYS A 1 309 ? 29.388 18.043 15.799 1.00 40.85 309 LYS A CA 1
ATOM 2401 C C . LYS A 1 309 ? 29.026 17.329 14.500 1.00 40.30 309 LYS A C 1
ATOM 2402 O O . LYS A 1 309 ? 27.920 16.809 14.369 1.00 40.15 309 LYS A O 1
ATOM 2408 N N . GLU A 1 310 ? 29.942 17.299 13.542 1.00 40.32 310 GLU A N 1
ATOM 2409 C CA . GLU A 1 310 ? 29.660 16.643 12.275 1.00 38.95 310 GLU A CA 1
ATOM 2410 C C . GLU A 1 310 ? 29.951 15.152 12.350 1.00 36.89 310 GLU A C 1
ATOM 2411 O O . GLU A 1 310 ? 29.183 14.332 11.848 1.00 35.30 310 GLU A O 1
ATOM 2417 N N . PHE A 1 311 ? 31.057 14.803 12.995 1.00 35.43 311 PHE A N 1
ATOM 2418 C CA . PHE A 1 311 ? 31.446 13.406 13.106 1.00 35.05 311 PHE A CA 1
ATOM 2419 C C . PHE A 1 311 ? 31.640 12.869 14.519 1.00 33.28 311 PHE A C 1
ATOM 2420 O O . PHE A 1 311 ? 30.905 11.988 14.958 1.00 35.41 311 PHE A O 1
ATOM 2428 N N . LEU A 1 312 ? 32.641 13.387 15.218 1.00 31.59 312 LEU A N 1
ATOM 2429 C CA . LEU A 1 312 ? 32.959 12.927 16.561 1.00 31.42 312 LEU A CA 1
ATOM 2430 C C . LEU A 1 312 ? 31.734 12.772 17.465 1.00 31.51 312 LEU A C 1
ATOM 2431 O O . LEU A 1 312 ? 31.361 11.658 17.834 1.00 30.28 312 LEU A O 1
ATOM 2436 N N . VAL A 1 313 ? 31.106 13.888 17.816 1.00 31.08 313 VAL A N 1
ATOM 2437 C CA . VAL A 1 313 ? 29.938 13.864 18.684 1.00 30.88 313 VAL A CA 1
ATOM 2438 C C . VAL A 1 313 ? 28.862 12.868 18.236 1.00 30.81 313 VAL A C 1
ATOM 2439 O O . VAL A 1 313 ? 28.383 12.065 19.039 1.00 32.77 313 VAL A O 1
ATOM 2443 N N . PRO A 1 314 ? 28.467 12.900 16.958 1.00 29.17 314 PRO A N 1
ATOM 2444 C CA . PRO A 1 314 ? 27.441 11.941 16.535 1.00 29.17 314 PRO A CA 1
ATOM 2445 C C . PRO A 1 314 ? 27.896 10.483 16.628 1.00 28.66 314 PRO A C 1
ATOM 2446 O O . PRO A 1 314 ? 27.091 9.596 16.919 1.00 29.77 314 PRO A O 1
ATOM 2450 N N . TRP A 1 315 ? 29.177 10.228 16.375 1.00 27.16 315 TRP A N 1
ATOM 2451 C CA . TRP A 1 315 ? 29.692 8.859 16.460 1.00 27.69 315 TRP A CA 1
ATOM 2452 C C . TRP A 1 315 ? 29.642 8.322 17.891 1.00 27.85 315 TRP A C 1
ATOM 2453 O O . TRP A 1 315 ? 29.251 7.174 18.121 1.00 28.08 315 TRP A O 1
ATOM 2464 N N . ILE A 1 316 ? 30.056 9.150 18.845 1.00 26.57 316 ILE A N 1
ATOM 2465 C CA . ILE A 1 316 ? 30.053 8.763 20.249 1.00 25.70 316 ILE A CA 1
ATOM 2466 C C . ILE A 1 316 ? 28.622 8.552 20.727 1.00 25.72 316 ILE A C 1
ATOM 2467 O O . ILE A 1 316 ? 28.314 7.567 21.392 1.00 24.71 316 ILE A O 1
ATOM 2472 N N . THR A 1 317 ? 27.746 9.479 20.361 1.00 27.68 317 THR A N 1
ATOM 2473 C CA . THR A 1 317 ? 26.349 9.407 20.758 1.00 28.37 317 THR A CA 1
ATOM 2474 C C . THR A 1 317 ? 25.685 8.113 20.332 1.00 29.10 317 THR A C 1
ATOM 2475 O O . THR A 1 317 ? 24.962 7.502 21.106 1.00 31.70 317 THR A O 1
ATOM 2479 N N . LYS A 1 318 ? 25.913 7.694 19.097 1.00 30.14 318 LYS A N 1
ATOM 2480 C CA . LYS A 1 318 ? 25.311 6.455 18.634 1.00 30.66 318 LYS A CA 1
ATOM 2481 C C . LYS A 1 318 ? 25.745 5.266 19.476 1.00 29.67 318 LYS A C 1
ATOM 2482 O O . LYS A 1 318 ? 24.919 4.432 19.834 1.00 30.92 318 LYS A O 1
ATOM 2488 N N . ARG A 1 319 ? 27.031 5.195 19.811 1.00 26.95 319 ARG A N 1
ATOM 2489 C CA . ARG A 1 319 ? 27.537 4.071 20.587 1.00 25.77 319 ARG A CA 1
ATOM 2490 C C . ARG A 1 319 ? 27.145 4.049 22.054 1.00 25.01 319 ARG A C 1
ATOM 2491 O O . ARG A 1 319 ? 27.002 2.975 22.627 1.00 25.37 319 ARG A O 1
ATOM 2499 N N . VAL A 1 320 ? 26.952 5.210 22.672 1.00 23.90 320 VAL A N 1
ATOM 2500 C CA . VAL A 1 320 ? 26.655 5.211 24.099 1.00 23.15 320 VAL A CA 1
ATOM 2501 C C . VAL A 1 320 ? 25.324 5.713 24.607 1.00 23.36 320 VAL A C 1
ATOM 2502 O O . VAL A 1 320 ? 25.117 5.760 25.814 1.00 24.38 320 VAL A O 1
ATOM 2506 N N . SER A 1 321 ? 24.409 6.074 23.723 1.00 24.28 321 SER A N 1
ATOM 2507 C CA . SER A 1 321 ? 23.129 6.584 24.199 1.00 24.67 321 SER A CA 1
ATOM 2508 C C . SER A 1 321 ? 22.290 5.509 24.883 1.00 24.39 321 SER A C 1
ATOM 2509 O O . SER A 1 321 ? 21.282 5.819 25.518 1.00 27.09 321 SER A O 1
ATOM 2512 N N . PHE A 1 322 ? 22.695 4.249 24.770 1.00 22.33 322 PHE A N 1
ATOM 2513 C CA . PHE A 1 322 ? 21.942 3.185 25.422 1.00 21.36 322 PHE A CA 1
ATOM 2514 C C . PHE A 1 322 ? 22.175 3.251 26.933 1.00 22.07 322 PHE A C 1
ATOM 2515 O O . PHE A 1 322 ? 21.428 2.678 27.715 1.00 25.36 322 PHE A O 1
ATOM 2523 N N . ILE A 1 323 ? 23.220 3.962 27.337 1.00 22.21 323 ILE A N 1
ATOM 2524 C CA . ILE A 1 323 ? 23.564 4.108 28.745 1.00 19.43 323 ILE A CA 1
ATOM 2525 C C . ILE A 1 323 ? 22.775 5.237 29.383 1.00 19.35 323 ILE A C 1
ATOM 2526 O O . ILE A 1 323 ? 22.249 5.096 30.483 1.00 18.51 323 ILE A O 1
ATOM 2531 N N . ALA A 1 324 ? 22.708 6.366 28.687 1.00 19.32 324 ALA A N 1
ATOM 2532 C CA . ALA A 1 324 ? 21.986 7.526 29.184 1.00 19.73 324 ALA A CA 1
ATOM 2533 C C . ALA A 1 324 ? 22.045 8.595 28.115 1.00 21.70 324 ALA A C 1
ATOM 2534 O O . ALA A 1 324 ? 22.896 8.545 27.239 1.00 22.63 324 ALA A O 1
ATOM 2536 N N . PRO A 1 325 ? 21.128 9.572 28.159 1.00 23.55 325 PRO A N 1
ATOM 2537 C CA . PRO A 1 325 ? 21.144 10.632 27.148 1.00 22.90 325 PRO A CA 1
ATOM 2538 C C . PRO A 1 325 ? 22.465 11.390 27.148 1.00 23.43 325 PRO A C 1
ATOM 2539 O O . PRO A 1 325 ? 23.136 11.479 28.171 1.00 23.53 325 PRO A O 1
ATOM 2543 N N . VAL A 1 326 ? 22.836 11.925 25.990 1.00 25.23 326 VAL A N 1
ATOM 2544 C CA . VAL A 1 326 ? 24.087 12.655 25.840 1.00 25.81 326 VAL A CA 1
ATOM 2545 C C . VAL A 1 326 ? 23.886 14.159 25.795 1.00 28.14 326 VAL A C 1
ATOM 2546 O O . VAL A 1 326 ? 23.040 14.656 25.050 1.00 31.58 326 VAL A O 1
ATOM 2550 N N . LEU A 1 327 ? 24.680 14.875 26.588 1.00 27.50 327 LEU A N 1
ATOM 2551 C CA . LEU A 1 327 ? 24.632 16.331 26.655 1.00 26.88 327 LEU A CA 1
ATOM 2552 C C . LEU A 1 327 ? 25.981 16.895 26.232 1.00 27.87 327 LEU A C 1
ATOM 2553 O O . LEU A 1 327 ? 27.027 16.438 26.698 1.00 30.75 327 LEU A O 1
ATOM 2558 N N . VAL A 1 328 ? 25.955 17.899 25.369 1.00 27.08 328 VAL A N 1
ATOM 2559 C CA . VAL A 1 328 ? 27.174 18.524 24.882 1.00 28.54 328 VAL A CA 1
ATOM 2560 C C . VAL A 1 328 ? 27.402 19.911 25.484 1.00 30.75 328 VAL A C 1
ATOM 2561 O O . VAL A 1 328 ? 26.591 20.811 25.284 1.00 31.32 328 VAL A O 1
ATOM 2565 N N . PHE A 1 329 ? 28.513 20.066 26.208 1.00 32.98 329 PHE A N 1
ATOM 2566 C CA . PHE A 1 329 ? 28.915 21.325 26.853 1.00 35.90 329 PHE A CA 1
ATOM 2567 C C . PHE A 1 329 ? 30.317 21.698 26.374 1.00 38.82 329 PHE A C 1
ATOM 2568 O O . PHE A 1 329 ? 31.274 21.603 27.135 1.00 38.23 329 PHE A O 1
ATOM 2576 N N . PRO A 1 330 ? 30.450 22.148 25.112 1.00 43.59 330 PRO A N 1
ATOM 2577 C CA . PRO A 1 330 ? 31.705 22.547 24.451 1.00 47.25 330 PRO A CA 1
ATOM 2578 C C . PRO A 1 330 ? 32.638 23.523 25.179 1.00 51.09 330 PRO A C 1
ATOM 2579 O O . PRO A 1 330 ? 32.189 24.411 25.915 1.00 51.75 330 PRO A O 1
ATOM 2583 N N . GLY A 1 331 ? 33.941 23.345 24.947 1.00 53.52 331 GLY A N 1
ATOM 2584 C CA . GLY A 1 331 ? 34.955 24.208 25.531 1.00 56.37 331 GLY A CA 1
ATOM 2585 C C . GLY A 1 331 ? 35.241 24.067 27.015 1.00 58.71 331 GLY A C 1
ATOM 2586 O O . GLY A 1 331 ? 35.161 22.977 27.578 1.00 60.46 331 GLY A O 1
ATOM 2587 N N . SER A 1 332 ? 35.589 25.192 27.638 1.00 60.61 332 SER A N 1
ATOM 2588 C CA . SER A 1 332 ? 35.909 25.262 29.064 1.00 61.16 332 SER A CA 1
ATOM 2589 C C . SER A 1 332 ? 36.493 26.643 29.369 1.00 60.73 332 SER A C 1
ATOM 2590 O O . SER A 1 332 ? 37.356 27.123 28.634 1.00 61.92 332 SER A O 1
ATOM 2593 N N . ASN A 1 333 ? 36.026 27.275 30.446 1.00 59.14 333 ASN A N 1
ATOM 2594 C CA . ASN A 1 333 ? 36.510 28.602 30.836 1.00 56.23 333 ASN A CA 1
ATOM 2595 C C . ASN A 1 333 ? 37.232 28.556 32.190 1.00 55.12 333 ASN A C 1
ATOM 2596 O O . ASN A 1 333 ? 36.599 28.694 33.239 1.00 54.91 333 ASN A O 1
ATOM 2601 N N . GLU A 1 334 ? 38.552 28.372 32.168 1.00 53.09 334 GLU A N 1
ATOM 2602 C CA . GLU A 1 334 ? 39.324 28.300 33.408 1.00 52.54 334 GLU A CA 1
ATOM 2603 C C . GLU A 1 334 ? 39.286 29.572 34.246 1.00 49.49 334 GLU A C 1
ATOM 2604 O O . GLU A 1 334 ? 39.172 29.502 35.466 1.00 47.81 334 GLU A O 1
ATOM 2610 N N . GLU A 1 335 ? 39.378 30.731 33.600 1.00 47.22 335 GLU A N 1
ATOM 2611 C CA . GLU A 1 335 ? 39.338 31.996 34.328 1.00 45.69 335 GLU A CA 1
ATOM 2612 C C . GLU A 1 335 ? 38.050 32.132 35.129 1.00 43.94 335 GLU A C 1
ATOM 2613 O O . GLU A 1 335 ? 38.085 32.299 36.347 1.00 44.38 335 GLU A O 1
ATOM 2619 N N . LYS A 1 336 ? 36.917 32.054 34.441 1.00 41.32 336 LYS A N 1
ATOM 2620 C CA . LYS A 1 336 ? 35.617 32.166 35.084 1.00 38.74 336 LYS A CA 1
ATOM 2621 C C . LYS A 1 336 ? 35.451 31.117 36.183 1.00 37.39 336 LYS A C 1
ATOM 2622 O O . LYS A 1 336 ? 34.896 31.399 37.252 1.00 35.73 336 LYS A O 1
ATOM 2628 N N . ALA A 1 337 ? 35.942 29.908 35.923 1.00 35.11 337 ALA A N 1
ATOM 2629 C CA . ALA A 1 337 ? 35.837 28.820 36.892 1.00 33.61 337 ALA A CA 1
ATOM 2630 C C . ALA A 1 337 ? 36.569 29.133 38.200 1.00 33.52 337 ALA A C 1
ATOM 2631 O O . ALA A 1 337 ? 36.035 28.917 39.285 1.00 33.21 337 ALA A O 1
ATOM 2633 N N . LEU A 1 338 ? 37.787 29.650 38.098 1.00 32.90 338 LEU A N 1
ATOM 2634 C CA . LEU A 1 338 ? 38.562 29.981 39.288 1.00 33.04 338 LEU A CA 1
ATOM 2635 C C . LEU A 1 338 ? 37.970 31.160 40.075 1.00 32.33 338 LEU A C 1
ATOM 2636 O O . LEU A 1 338 ? 37.870 31.118 41.301 1.00 31.71 338 LEU A O 1
ATOM 2641 N N . ALA A 1 339 ? 37.578 32.212 39.371 1.00 31.64 339 ALA A N 1
ATOM 2642 C CA . ALA A 1 339 ? 37.033 33.387 40.033 1.00 33.34 339 ALA A CA 1
ATOM 2643 C C . ALA A 1 339 ? 35.731 33.101 40.772 1.00 35.68 339 ALA A C 1
ATOM 2644 O O . ALA A 1 339 ? 35.499 33.622 41.862 1.00 36.95 339 ALA A O 1
ATOM 2646 N N . LEU A 1 340 ? 34.881 32.274 40.179 1.00 37.52 340 LEU A N 1
ATOM 2647 C CA . LEU A 1 340 ? 33.610 31.947 40.796 1.00 39.01 340 LEU A CA 1
ATOM 2648 C C . LEU A 1 340 ? 33.809 31.134 42.070 1.00 40.41 340 LEU A C 1
ATOM 2649 O O . LEU A 1 340 ? 33.083 31.307 43.055 1.00 39.74 340 LEU A O 1
ATOM 2654 N N . SER A 1 341 ? 34.805 30.258 42.061 1.00 40.88 341 SER A N 1
ATOM 2655 C CA . SER A 1 341 ? 35.080 29.443 43.230 1.00 42.14 341 SER A CA 1
ATOM 2656 C C . SER A 1 341 ? 35.555 30.318 44.384 1.00 43.63 341 SER A C 1
ATOM 2657 O O . SER A 1 341 ? 35.320 30.003 45.549 1.00 46.84 341 SER A O 1
ATOM 2660 N N . ALA A 1 342 ? 36.222 31.420 44.062 1.00 42.91 342 ALA A N 1
ATOM 2661 C CA . ALA A 1 342 ? 36.725 32.321 45.093 1.00 41.45 342 ALA A CA 1
ATOM 2662 C C . ALA A 1 342 ? 35.608 33.222 45.593 1.00 40.09 342 ALA A C 1
ATOM 2663 O O . ALA A 1 342 ? 35.622 33.660 46.743 1.00 40.13 342 ALA A O 1
ATOM 2665 N N . LEU A 1 343 ? 34.648 33.501 44.719 1.00 38.88 343 LEU A N 1
ATOM 2666 C CA . LEU A 1 343 ? 33.523 34.355 45.072 1.00 38.46 343 LEU A CA 1
ATOM 2667 C C . LEU A 1 343 ? 32.628 33.600 46.037 1.00 38.91 343 LEU A C 1
ATOM 2668 O O . LEU A 1 343 ? 32.190 34.145 47.039 1.00 41.19 343 LEU A O 1
ATOM 2673 N N . ARG A 1 344 ? 32.374 32.334 45.739 1.00 39.90 344 ARG A N 1
ATOM 2674 C CA . ARG A 1 344 ? 31.543 31.514 46.601 1.00 40.29 344 ARG A CA 1
ATOM 2675 C C . ARG A 1 344 ? 32.126 31.501 48.006 1.00 40.49 344 ARG A C 1
ATOM 2676 O O . ARG A 1 344 ? 31.399 31.588 48.988 1.00 41.49 344 ARG A O 1
ATOM 2684 N N . VAL A 1 345 ? 33.445 31.405 48.100 1.00 40.60 345 VAL A N 1
ATOM 2685 C CA . VAL A 1 345 ? 34.111 31.379 49.396 1.00 40.47 345 VAL A CA 1
ATOM 2686 C C . VAL A 1 345 ? 33.982 32.725 50.094 1.00 41.05 345 VAL A C 1
ATOM 2687 O O . VAL A 1 345 ? 33.697 32.793 51.287 1.00 40.56 345 VAL A O 1
ATOM 2691 N N . LEU A 1 346 ? 34.212 33.794 49.342 1.00 41.59 346 LEU A N 1
ATOM 2692 C CA . LEU A 1 346 ? 34.130 35.143 49.878 1.00 40.78 346 LEU A CA 1
ATOM 2693 C C . LEU A 1 346 ? 32.701 35.484 50.290 1.00 40.52 346 LEU A C 1
ATOM 2694 O O . LEU A 1 346 ? 32.480 36.322 51.163 1.00 38.38 346 LEU A O 1
ATOM 2699 N N . ARG A 1 347 ? 31.738 34.839 49.639 1.00 40.60 347 ARG A N 1
ATOM 2700 C CA . ARG A 1 347 ? 30.325 35.051 49.927 1.00 41.18 347 ARG A CA 1
ATOM 2701 C C . ARG A 1 347 ? 29.834 34.102 51.026 1.00 43.68 347 ARG A C 1
ATOM 2702 O O . ARG A 1 347 ? 28.688 34.176 51.458 1.00 44.22 347 ARG A O 1
ATOM 2710 N N . GLY A 1 348 ? 30.714 33.212 51.474 1.00 45.95 348 GLY A N 1
ATOM 2711 C CA . GLY A 1 348 ? 30.362 32.273 52.523 1.00 48.45 348 GLY A CA 1
ATOM 2712 C C . GLY A 1 348 ? 29.418 31.170 52.088 1.00 49.96 348 GLY A C 1
ATOM 2713 O O . GLY A 1 348 ? 28.716 30.589 52.914 1.00 50.98 348 GLY A O 1
ATOM 2714 N N . GLU A 1 349 ? 29.391 30.877 50.793 1.00 51.28 349 GLU A N 1
ATOM 2715 C CA . GLU A 1 349 ? 28.518 29.828 50.279 1.00 53.22 349 GLU A CA 1
ATOM 2716 C C . GLU A 1 349 ? 29.299 28.520 50.212 1.00 52.82 349 GLU A C 1
ATOM 2717 O O . GLU A 1 349 ? 28.734 27.461 49.963 1.00 53.23 349 GLU A O 1
ATOM 2723 N N . GLU A 1 350 ? 30.604 28.607 50.442 1.00 52.91 350 GLU A N 1
ATOM 2724 C CA . GLU A 1 350 ? 31.471 27.434 50.417 1.00 53.20 350 GLU A CA 1
ATOM 2725 C C . GLU A 1 350 ? 32.630 27.595 51.396 1.00 51.89 350 GLU A C 1
ATOM 2726 O O . GLU A 1 350 ? 33.182 28.685 51.550 1.00 51.09 350 GLU A O 1
ATOM 2732 N N . LYS A 1 351 ? 32.986 26.502 52.063 1.00 51.14 351 LYS A N 1
ATOM 2733 C CA . LYS A 1 351 ? 34.069 26.523 53.034 1.00 51.46 351 LYS A CA 1
ATOM 2734 C C . LYS A 1 351 ? 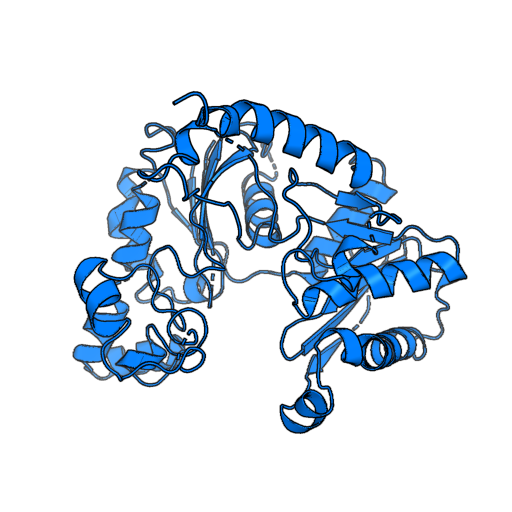35.411 26.179 52.412 1.00 49.37 351 LYS A C 1
ATOM 2735 O O . LYS A 1 351 ? 35.534 25.207 51.668 1.00 49.70 351 LYS A O 1
ATOM 2741 N N . PRO A 1 352 ? 36.438 26.986 52.710 1.00 47.19 352 PRO A N 1
ATOM 2742 C CA . PRO A 1 352 ? 37.798 26.799 52.200 1.00 45.92 352 PRO A CA 1
ATOM 2743 C C . PRO A 1 352 ? 38.462 25.629 52.903 1.00 45.00 352 PRO A C 1
ATOM 2744 O O . PRO A 1 352 ? 38.387 25.514 54.120 1.00 45.81 352 PRO A O 1
ATOM 2748 N N . LYS A 1 353 ? 39.112 24.761 52.140 1.00 44.99 353 LYS A N 1
ATOM 2749 C CA . LYS A 1 353 ? 39.795 23.616 52.728 1.00 44.18 353 LYS A CA 1
ATOM 2750 C C . LYS A 1 353 ? 41.178 24.073 53.193 1.00 42.72 353 LYS A C 1
ATOM 2751 O O . LYS A 1 353 ? 41.676 25.110 52.759 1.00 42.20 353 LYS A O 1
ATOM 2757 N N . ASN A 1 354 ? 41.788 23.304 54.084 1.00 42.04 354 ASN A N 1
ATOM 2758 C CA . ASN A 1 354 ? 43.116 23.619 54.586 1.00 41.62 354 ASN A CA 1
ATOM 2759 C C . ASN A 1 354 ? 43.994 22.537 53.990 1.00 42.02 354 ASN A C 1
ATOM 2760 O O . ASN A 1 354 ? 43.867 21.366 54.349 1.00 40.86 354 ASN A O 1
ATOM 2765 N N . TYR A 1 355 ? 44.875 22.928 53.071 1.00 41.33 355 TYR A N 1
ATOM 2766 C CA . TYR A 1 355 ? 45.735 21.965 52.398 1.00 40.15 355 TYR A CA 1
ATOM 2767 C C . TYR A 1 355 ? 46.521 21.093 53.360 1.00 41.47 355 TYR A C 1
ATOM 2768 O O . TYR A 1 355 ? 46.633 19.888 53.162 1.00 41.16 355 TYR A O 1
ATOM 2777 N N . SER A 1 356 ? 47.061 21.710 54.402 1.00 45.16 356 SER A N 1
ATOM 2778 C CA . SER A 1 356 ? 47.858 21.003 55.395 1.00 47.70 356 SER A CA 1
ATOM 2779 C C . SER A 1 356 ? 47.130 19.814 56.020 1.00 48.25 356 SER A C 1
ATOM 2780 O O . SER A 1 356 ? 47.570 18.670 55.899 1.00 46.51 356 SER A O 1
ATOM 2783 N N . GLU A 1 357 ? 46.020 20.091 56.695 1.00 49.63 357 GLU A N 1
ATOM 2784 C CA . GLU A 1 357 ? 45.247 19.038 57.339 1.00 51.56 357 GLU A CA 1
ATOM 2785 C C . GLU A 1 357 ? 44.724 18.078 56.281 1.00 51.00 357 GLU A C 1
ATOM 2786 O O . GLU A 1 357 ? 44.944 16.868 56.358 1.00 50.61 357 GLU A O 1
ATOM 2792 N N . GLU A 1 358 ? 44.042 18.642 55.288 1.00 50.20 358 GLU A N 1
ATOM 2793 C CA . GLU A 1 358 ? 43.446 17.882 54.195 1.00 49.44 358 GLU A CA 1
ATOM 2794 C C . GLU A 1 358 ? 44.392 16.878 53.546 1.00 48.64 358 GLU A C 1
ATOM 2795 O O . GLU A 1 358 ? 43.972 15.808 53.101 1.00 47.86 358 GLU A O 1
ATOM 2801 N N . SER A 1 359 ? 45.669 17.236 53.489 1.00 48.21 359 SER A N 1
ATOM 2802 C CA . SER A 1 359 ? 46.689 16.379 52.901 1.00 48.43 359 SER A CA 1
ATOM 2803 C C . SER A 1 359 ? 47.002 15.198 53.828 1.00 47.74 359 SER A C 1
ATOM 2804 O O . SER A 1 359 ? 47.287 14.094 53.365 1.00 44.60 359 SER A O 1
ATOM 2807 N N . ARG A 1 360 ? 46.959 15.444 55.136 1.00 48.86 360 ARG A N 1
ATOM 2808 C CA . ARG A 1 360 ? 47.214 14.394 56.122 1.00 50.93 360 ARG A CA 1
ATOM 2809 C C . ARG A 1 360 ? 46.064 13.387 56.099 1.00 48.65 360 ARG A C 1
ATOM 2810 O O . ARG A 1 360 ? 46.293 12.184 56.047 1.00 46.89 360 ARG A O 1
ATOM 2818 N N . ARG A 1 361 ? 44.830 13.891 56.147 1.00 47.86 361 ARG A N 1
ATOM 2819 C CA . ARG A 1 361 ? 43.649 13.035 56.130 1.00 47.99 361 ARG A CA 1
ATOM 2820 C C . ARG A 1 361 ? 43.699 12.113 54.923 1.00 47.65 361 ARG A C 1
ATOM 2821 O O . ARG A 1 361 ? 43.310 10.949 55.009 1.00 47.92 361 ARG A O 1
ATOM 2829 N N . TRP A 1 362 ? 44.182 12.636 53.799 1.00 47.18 362 TRP A N 1
ATOM 2830 C CA . TRP A 1 362 ? 44.264 11.844 52.582 1.00 47.33 362 TRP A CA 1
ATOM 2831 C C . TRP A 1 362 ? 45.347 10.781 52.656 1.00 47.61 362 TRP A C 1
ATOM 2832 O O . TRP A 1 362 ? 45.099 9.622 52.341 1.00 48.17 362 TRP A O 1
ATOM 2843 N N . ARG A 1 363 ? 46.550 11.177 53.055 1.00 49.29 363 ARG A N 1
ATOM 2844 C CA . ARG A 1 363 ? 47.661 10.241 53.141 1.00 53.39 363 ARG A CA 1
ATOM 2845 C C . ARG A 1 363 ? 47.409 9.151 54.187 1.00 55.82 363 ARG A C 1
ATOM 2846 O O . ARG A 1 363 ? 47.849 8.010 54.028 1.00 55.17 363 ARG A O 1
ATOM 2854 N N . GLU A 1 364 ? 46.700 9.500 55.255 1.00 58.35 364 GLU A N 1
ATOM 2855 C CA . GLU A 1 364 ? 46.383 8.531 56.300 1.00 62.10 364 GLU A CA 1
ATOM 2856 C C . GLU A 1 364 ? 45.529 7.409 55.709 1.00 62.49 364 GLU A C 1
ATOM 2857 O O . GLU A 1 364 ? 45.813 6.230 55.918 1.00 63.27 364 GLU A O 1
ATOM 2863 N N . ARG A 1 365 ? 44.484 7.787 54.974 1.00 62.35 365 ARG A N 1
ATOM 2864 C CA . ARG A 1 365 ? 43.596 6.823 54.331 1.00 62.39 365 ARG A CA 1
ATOM 2865 C C . ARG A 1 365 ? 44.356 6.005 53.289 1.00 62.63 365 ARG A C 1
ATOM 2866 O O . ARG A 1 365 ? 44.221 4.784 53.226 1.00 62.38 365 ARG A O 1
ATOM 2874 N N . TYR A 1 366 ? 45.157 6.683 52.472 1.00 62.71 366 TYR A N 1
ATOM 2875 C CA . TYR A 1 366 ? 45.932 6.009 51.442 1.00 63.97 366 TYR A CA 1
ATOM 2876 C C . TYR A 1 366 ? 46.914 5.028 52.066 1.00 64.80 366 TYR A C 1
ATOM 2877 O O . TYR A 1 366 ? 47.073 3.909 51.581 1.00 65.21 366 TYR A O 1
ATOM 2886 N N . ASP A 1 367 ? 47.572 5.455 53.141 1.00 65.70 367 ASP A N 1
ATOM 2887 C CA . ASP A 1 367 ? 48.543 4.612 53.831 1.00 66.48 367 ASP A CA 1
ATOM 2888 C C . ASP A 1 367 ? 47.927 3.347 54.417 1.00 66.28 367 ASP A C 1
ATOM 2889 O O . ASP A 1 367 ? 48.584 2.308 54.476 1.00 66.19 367 ASP A O 1
ATOM 2894 N N . SER A 1 368 ? 46.672 3.428 54.851 1.00 65.91 368 SER A N 1
ATOM 2895 C CA . SER A 1 368 ? 46.006 2.254 55.396 1.00 66.44 368 SER A CA 1
ATOM 2896 C C . SER A 1 368 ? 45.804 1.299 54.228 1.00 67.16 368 SER A C 1
ATOM 2897 O O . SER A 1 368 ? 45.968 0.085 54.369 1.00 67.71 368 SER A O 1
ATOM 2900 N N . TYR A 1 369 ? 45.438 1.868 53.077 1.00 67.71 369 TYR A N 1
ATOM 2901 C CA . TYR A 1 369 ? 45.264 1.079 51.866 1.00 68.67 369 TYR A CA 1
ATOM 2902 C C . TYR A 1 369 ? 46.564 0.396 51.457 1.00 70.95 369 TYR A C 1
ATOM 2903 O O . TYR A 1 369 ? 46.638 -0.816 51.297 1.00 70.49 369 TYR A O 1
ATOM 2912 N N . LEU A 1 370 ? 47.604 1.225 51.339 1.00 74.13 370 LEU A N 1
ATOM 2913 C CA . LEU A 1 370 ? 48.933 0.771 50.958 1.00 78.02 370 LEU A CA 1
ATOM 2914 C C . LEU A 1 370 ? 49.505 -0.284 51.899 1.00 81.18 370 LEU A C 1
ATOM 2915 O O . LEU A 1 370 ? 50.553 -0.865 51.618 1.00 81.81 370 LEU A O 1
ATOM 2920 N N . ASP A 1 371 ? 48.819 -0.539 53.009 1.00 84.52 371 ASP A N 1
ATOM 2921 C CA . ASP A 1 371 ? 49.290 -1.535 53.966 1.00 87.79 371 ASP A CA 1
ATOM 2922 C C . ASP A 1 371 ? 49.170 -2.961 53.440 1.00 89.29 371 ASP A C 1
ATOM 2923 O O . ASP A 1 371 ? 49.092 -3.914 54.217 1.00 88.86 371 ASP A O 1
ATOM 2928 N N . GLY A 1 372 ? 49.157 -3.099 52.117 1.00 91.08 372 GLY A N 1
ATOM 2929 C CA . GLY A 1 372 ? 49.068 -4.412 51.508 1.00 92.99 372 GLY A CA 1
ATOM 2930 C C . GLY A 1 372 ? 50.448 -5.034 51.452 1.00 94.33 372 GLY A C 1
ATOM 2931 O O . GLY A 1 372 ? 50.647 -6.091 50.852 1.00 93.95 372 GLY A O 1
ATOM 2932 N N . ILE A 1 373 ? 51.405 -4.364 52.088 1.00 96.51 373 ILE A N 1
ATOM 2933 C CA . ILE A 1 373 ? 52.789 -4.823 52.133 1.00 98.93 373 ILE A CA 1
ATOM 2934 C C . ILE A 1 373 ? 52.924 -5.994 53.107 1.00 100.44 373 ILE A C 1
ATOM 2935 O O . ILE A 1 373 ? 54.019 -6.523 53.310 1.00 101.24 373 ILE A O 1
ATOM 2940 N N . LEU A 1 374 ? 51.806 -6.396 53.706 1.00 101.68 374 LEU A N 1
ATOM 2941 C CA . LEU A 1 374 ? 51.803 -7.514 54.645 1.00 102.73 374 LEU A CA 1
ATOM 2942 C C . LEU A 1 374 ? 51.884 -8.822 53.852 1.00 103.84 374 LEU A C 1
ATOM 2943 O O . LEU A 1 374 ? 50.966 -9.646 53.892 1.00 104.25 374 LEU A O 1
ATOM 2948 N N . ARG A 1 375 ? 52.995 -8.991 53.134 1.00 104.94 375 ARG A N 1
ATOM 2949 C CA . ARG A 1 375 ? 53.250 -10.166 52.298 1.00 105.22 375 ARG A CA 1
ATOM 2950 C C . ARG A 1 375 ? 52.252 -10.264 51.144 1.00 105.45 375 ARG A C 1
ATOM 2951 O O . ARG A 1 375 ? 51.574 -11.309 51.027 1.00 105.51 375 ARG A O 1
#

Radius of gyration: 21.09 Å; Cα contacts (8 Å, |Δi|>4): 683; chains: 1; bounding box: 50×62×57 Å

Foldseek 3Di:
DKEKEWEWAPFWTDIAIDDQLHGGDIGGHDPVNVVVDDALCVCLVVVLVVVCVRVVVVPDDLQVHQEYEAAAEQDFEFAFAKAWQDDVLVCLSVCPRHHGRSSSRQVSRVVSCVVHVHTYIHGGHQQYFFDLVQFDDPDLVGTFGRGHPRLQVLVVLCVVVVVHGSQCWEWEWEELWTKTFTRDRNTGNHIGNRVLQDFPAALAEAHDDDDVVCVCVPPPVVDDVVVSCNGRGHHANCVQPVGSDVVVLVVCVVVVNDSSVVRLLVLVRSLVVSVCCVVVVLPHAEYEYEYACLVPPPPSVVSSQVSPCVSYHYDYDYHGDPNSSRVNSVSCVVVVVGPHDYCVVRSVVVVVVVVVSSVPVPD

Nearest PDB structures (foldseek):
  1saz-assembly1_A  TM=1.002E+00  e=6.401E-72  Thermotoga maritima
  4dq8-assembly1_A  TM=8.088E-01  e=3.179E-19  Mycobacterium marinum M
  4iz9-assembly1_A-2  TM=8.003E-01  e=1.636E-17  Mycobacterium avium 104
  4dq8-assembly1_B  TM=7.794E-01  e=1.368E-17  Mycobacterium marinum M
  3r9p-assembly1_B-2  TM=7.904E-01  e=2.485E-17  Mycobacterium avium subsp. paratuberculosis

InterPro domains:
  IPR000890 Aliphatic acid kinase, short-chain [PF00871] (149-309)
  IPR000890 Aliphatic acid kinase, short-chain [PR00471] (4-15)
  IPR000890 Aliphatic acid kinase, short-chain [PR00471] (178-199)
  IPR000890 Aliphatic acid kinase, short-chain [PR00471] (273-286)
  IPR000890 Aliphatic acid kinase, short-chain [PR00471] (296-312)
  IPR000890 Aliphatic acid kinase, short-chain [PTHR21060] (3-350)
  IPR011245 Butyrate kinase [MF_00542] (1-375)
  IPR011245 Butyrate kinase [NF002834] (1-356)
  IPR011245 Butyrate kinase [PIRSF036458] (1-356)
  IPR011245 Butyrate kinase [TIGR02707] (3-354)
  IPR011245 Butyrate kinase [cd24011] (3-348)
  IPR023865 Aliphatic acid kinase, short-chain, conserved site [PS01075] (4-15)
  IPR023865 Aliphatic acid kinase, short-chain, conserved site [PS01076] (178-195)
  IPR043129 ATPase, nucleotide binding domain [SSF53067] (1-171)
  IPR043129 ATPase, nucleotide binding domain [SSF53067] (119-348)

B-factor: mean 46.72, std 21.53, range [11.44, 136.43]

Sequence (363 aa):
FRILTINPGSTSTKLSIFEDERVKQNFSHSPDELGRFQKILDQLEFREKIARQFVEETGYSLSSFSAFVSRGGLLDPIPGGVYLVDGLIKTLKSGKNGEHASNLGAIIAHRFSSETGVPAYVVDPVVVDEEDVARVSGHPNYQRKSIFHALNQKTVAKEVARNKRYEENLVVAHGGGISIAAHRKGRVIDVNNALDGDGPFTPERSGTLPLTQLVDLCFSGKFTYEEKKRIVGNGGLVAYLGTSDAREVVRRIKQGDEWAKRVYRAAYQIAKWIGKAAVLKGEVDFIVLTGGLAHEKEFLVPWITKRVSFIAPVLVFPGSNEEKALALSALRVLRGEEKPKNYSEESRRWRERYDSYLDGILR

Secondary structure (DSSP, 8-state):
-EEEEEEE-SSEEEEEEEETT----EEE--HHHHHT-SSGGGGHHHHHHHHHHHHHTTT--GGG-SEEEEE--S-S-B-SSEEE-----HHHHHTTT---TTHHHHHHHHHHHHHH---EEEES-TTB---GGGTB-SSTT-B----S-HHHHHHHHHHHH----TT--EEEE---S--EEEEETTEEEEE--GGGT-SS--SS---S--HHHHHHHHTSS---S----TTTTS-THHHHHS---HHHHHHHHHTT-HHHHHHHH--HHHHHHHH--TTTTT--SEEEEEEGGGG-TTTHHHHHHHHHTTTS-EEEEEB--HHHHHHHHHHHHHTTSSPPEEHHHHHHHHHHHHHHHTGGG--

CATH classification: 3.30.420.40 (+1 more: 3.30.420.40)

Organism: Thermotoga maritima (strain ATCC 43589 / DSM 3109 / JCM 10099 / NBRC 100826 / MSB8) (NCBI:txid243274)

Solvent-accessible surface area: 18699 Å² total